Protein AF-A0A2V8CGY6-F1 (afdb_monomer_lite)

Foldseek 3Di:
DFDDDDPRFTFQDKDKAFDAQDDPPKWKDWAPHTFPDWADDDRGIIITTHTDDDAAQTKIWIDDPNDTPDIDGSPDGRHDPFQFKKKFKWKFDQADPVVLVQDDFAAQDPFKTFHGKADWDQDPVRGIMIITIMIGRFDADPVDDFGAGPRDTCPDPAQDWDFGQGPVRDTTIIGGDAIGGPDFFFKWKFKWKWFDAQVLQVVDDFQQWAPTPDPQIKGFHAWDDDDRTITITIIIGTWDQDPVGTDRRNFDDAFQGKDWGDGPRDITITTTHHIGDRPPDDDD

Structure (mmCIF, N/CA/C/O backbone):
data_AF-A0A2V8CGY6-F1
#
_entry.id   AF-A0A2V8CGY6-F1
#
loop_
_atom_site.group_PDB
_atom_site.id
_atom_site.type_symbol
_atom_site.label_atom_id
_atom_site.label_alt_id
_atom_site.label_comp_id
_atom_site.label_asym_id
_atom_site.label_entity_id
_atom_site.label_seq_id
_atom_site.pdbx_PDB_ins_code
_atom_site.Cartn_x
_atom_site.Cartn_y
_atom_site.Cartn_z
_atom_site.occupancy
_atom_site.B_iso_or_equiv
_atom_site.auth_seq_id
_atom_site.auth_comp_id
_atom_site.auth_asym_id
_atom_site.auth_atom_id
_atom_site.pdbx_PDB_model_num
ATOM 1 N N . GLU A 1 1 ? -7.398 -14.112 15.688 1.00 33.69 1 GLU A N 1
ATOM 2 C CA . GLU A 1 1 ? -8.091 -15.199 14.959 1.00 33.69 1 GLU A CA 1
ATOM 3 C C . GLU A 1 1 ? -9.573 -15.060 15.257 1.00 33.69 1 GLU A C 1
ATOM 5 O O . GLU A 1 1 ? -10.004 -15.332 16.371 1.00 33.69 1 GLU A O 1
ATOM 10 N N . GLU A 1 2 ? -10.319 -14.501 14.313 1.00 32.91 2 GLU A N 1
ATOM 11 C CA . GLU A 1 2 ? -11.729 -14.166 14.492 1.00 32.91 2 GLU A CA 1
ATOM 12 C C . GLU A 1 2 ? -12.570 -15.439 14.326 1.00 32.91 2 GLU A C 1
ATOM 14 O O . GLU A 1 2 ? -12.707 -15.995 13.233 1.00 32.91 2 GLU A O 1
ATOM 19 N N . ARG A 1 3 ? -13.072 -15.975 15.440 1.00 37.91 3 ARG A N 1
ATOM 20 C CA . ARG A 1 3 ? -13.862 -17.210 15.448 1.00 37.91 3 ARG A CA 1
ATOM 21 C C . ARG A 1 3 ? -15.334 -16.848 15.272 1.00 37.91 3 ARG A C 1
ATOM 23 O O . ARG A 1 3 ? -16.022 -16.552 16.241 1.00 37.91 3 ARG A O 1
ATOM 30 N N . ARG A 1 4 ? -15.820 -16.858 14.028 1.00 37.12 4 ARG A N 1
ATOM 31 C CA . ARG A 1 4 ? -17.254 -16.693 13.730 1.00 37.12 4 ARG A CA 1
ATOM 32 C C . ARG A 1 4 ? -18.057 -17.766 14.475 1.00 37.12 4 ARG A C 1
ATOM 34 O O . ARG A 1 4 ? -17.799 -18.957 14.301 1.00 37.12 4 ARG A O 1
ATOM 41 N N . VAL A 1 5 ? -19.011 -17.346 15.304 1.00 41.31 5 VAL A N 1
ATOM 42 C CA . VAL A 1 5 ? -19.970 -18.248 15.959 1.00 41.31 5 VAL A CA 1
ATOM 43 C C . VAL A 1 5 ? -21.158 -18.444 15.017 1.00 41.31 5 VAL A C 1
ATOM 45 O O . VAL A 1 5 ? -21.550 -17.534 14.285 1.00 41.31 5 VAL A O 1
ATOM 48 N N . THR A 1 6 ? -21.706 -19.658 14.991 1.00 36.81 6 THR A N 1
ATOM 49 C CA . THR A 1 6 ? -22.852 -20.065 14.170 1.00 36.81 6 THR A CA 1
ATOM 50 C C . THR A 1 6 ? -24.043 -19.136 14.441 1.00 36.81 6 THR A C 1
ATOM 52 O O . THR A 1 6 ? -24.703 -19.265 15.466 1.00 36.81 6 THR A O 1
ATOM 55 N N . GLY A 1 7 ? -24.282 -18.157 13.561 1.00 43.38 7 GLY A N 1
ATOM 56 C CA . GLY A 1 7 ? -25.306 -17.119 13.762 1.00 43.38 7 GLY A CA 1
ATOM 57 C C . GLY A 1 7 ? -25.008 -15.757 13.123 1.00 43.38 7 GLY A C 1
ATOM 58 O O . GLY A 1 7 ? -25.895 -14.915 13.076 1.00 43.38 7 GLY A O 1
ATOM 59 N N . GLY A 1 8 ? -23.795 -15.535 12.602 1.00 43.25 8 GLY A N 1
ATOM 60 C CA . GLY A 1 8 ? -23.434 -14.289 11.906 1.00 43.25 8 GLY A CA 1
ATOM 61 C C . GLY A 1 8 ? -22.928 -13.168 12.819 1.00 43.25 8 GLY A C 1
ATOM 62 O O . GLY A 1 8 ? -22.461 -12.156 12.314 1.00 43.25 8 GLY A O 1
ATOM 63 N N . SER A 1 9 ? -22.948 -13.362 14.139 1.00 52.84 9 SER A N 1
ATOM 64 C CA . SER A 1 9 ? -22.311 -12.469 15.110 1.00 52.84 9 SER A CA 1
ATOM 65 C C . SER A 1 9 ? -20.807 -12.743 15.224 1.00 52.84 9 SER A C 1
ATOM 67 O O . SER A 1 9 ? -20.380 -13.896 15.372 1.00 52.84 9 SER A O 1
ATOM 69 N N . THR A 1 10 ? -20.011 -11.680 15.201 1.00 64.81 10 THR A N 1
ATOM 70 C CA . THR A 1 10 ? -18.569 -11.665 15.479 1.00 64.81 10 THR A CA 1
ATOM 71 C C . THR A 1 10 ? -18.318 -11.931 16.968 1.00 64.81 10 THR A C 1
ATOM 73 O O . THR A 1 10 ? -18.996 -11.399 17.844 1.00 64.81 10 THR A O 1
ATOM 76 N N . LEU A 1 11 ? -17.375 -12.829 17.269 1.00 75.88 11 LEU A N 1
ATOM 77 C CA . LEU A 1 11 ? -16.943 -13.125 18.637 1.00 75.88 11 LEU A CA 1
ATOM 78 C C . LEU A 1 11 ? -15.760 -12.221 18.975 1.00 75.88 11 LEU A C 1
ATOM 80 O O . LEU A 1 11 ? -14.670 -12.423 18.441 1.00 75.88 11 LEU A O 1
ATOM 84 N N . THR A 1 12 ? -15.952 -11.280 19.893 1.00 75.81 12 THR A N 1
ATOM 85 C CA . THR A 1 12 ? -14.882 -10.389 20.358 1.00 75.81 12 THR A CA 1
ATOM 86 C C . THR A 1 12 ? -14.023 -11.059 21.423 1.00 75.81 12 THR A C 1
ATOM 88 O O . THR A 1 12 ? -12.801 -10.933 21.403 1.00 75.81 12 THR A O 1
ATOM 91 N N . ALA A 1 13 ? -14.627 -11.804 22.354 1.00 81.81 13 ALA A N 1
ATOM 92 C CA . ALA A 1 13 ? -13.875 -12.470 23.415 1.00 81.81 13 ALA A CA 1
ATOM 93 C C . ALA A 1 13 ? -14.573 -13.721 23.958 1.00 81.81 13 ALA A C 1
ATOM 95 O O . ALA A 1 13 ? -15.798 -13.840 23.958 1.00 81.81 13 ALA A O 1
ATOM 96 N N . LYS A 1 14 ? -13.768 -14.640 24.498 1.00 90.31 14 LYS A N 1
ATOM 97 C CA . LYS A 1 14 ? -14.221 -15.738 25.356 1.00 90.31 14 LYS A CA 1
ATOM 98 C C . LYS A 1 14 ? -13.681 -15.502 26.764 1.00 90.31 14 LYS A C 1
ATOM 100 O O . LYS A 1 14 ? -12.471 -15.552 26.973 1.00 90.31 14 LYS A O 1
ATOM 105 N N . LEU A 1 15 ? -14.570 -15.245 27.716 1.00 91.88 15 LEU A N 1
ATOM 106 C CA . LEU A 1 15 ? -14.217 -14.951 29.102 1.00 91.88 15 LEU A CA 1
ATOM 107 C C . LEU A 1 15 ? -14.447 -16.175 29.980 1.00 91.88 15 LEU A C 1
ATOM 109 O O . LEU A 1 15 ? -15.525 -16.764 29.955 1.00 91.88 15 LEU A O 1
ATOM 113 N N . LYS A 1 16 ? -13.458 -16.515 30.808 1.00 95.19 16 LYS A N 1
ATOM 114 C CA . LYS A 1 16 ? -13.623 -17.518 31.859 1.00 95.19 16 LYS A CA 1
ATOM 115 C C . LYS A 1 16 ? -14.156 -16.846 33.118 1.00 95.19 16 LYS A C 1
ATOM 117 O O . LYS A 1 16 ? -13.455 -16.038 33.722 1.00 95.19 16 LYS A O 1
ATOM 122 N N . VAL A 1 17 ? -15.365 -17.201 33.537 1.00 94.62 17 VAL A N 1
ATOM 123 C CA . VAL A 1 17 ? -15.978 -16.711 34.776 1.00 94.62 17 VAL A CA 1
ATOM 124 C C . VAL A 1 17 ? -15.816 -17.768 35.863 1.00 94.62 17 VAL A C 1
ATOM 126 O O . VAL A 1 17 ? -16.043 -18.961 35.637 1.00 94.62 17 VAL A O 1
ATOM 129 N N . ARG A 1 18 ? -15.387 -17.329 37.048 1.00 94.62 18 ARG A N 1
ATOM 130 C CA . ARG A 1 18 ? -15.239 -18.168 38.240 1.00 94.62 18 ARG A CA 1
ATOM 131 C C . ARG A 1 18 ? -15.978 -17.546 39.414 1.00 94.62 18 ARG A C 1
ATOM 133 O O . ARG A 1 18 ? -15.944 -16.330 39.579 1.00 94.62 18 ARG A O 1
ATOM 140 N N . GLY A 1 19 ? -16.617 -18.377 40.228 1.00 92.19 19 GLY A N 1
ATOM 141 C CA . GLY A 1 19 ? -17.386 -17.913 41.378 1.00 92.19 19 GLY A CA 1
ATOM 142 C C . GLY A 1 19 ? -18.010 -19.049 42.177 1.00 92.19 19 GLY A C 1
ATOM 143 O O . GLY A 1 19 ? -17.490 -20.162 42.232 1.00 92.19 19 GLY A O 1
ATOM 144 N N . THR A 1 20 ? -19.133 -18.761 42.821 1.00 92.38 20 THR A N 1
ATOM 145 C CA . THR A 1 20 ? -19.954 -19.742 43.534 1.00 92.38 20 THR A CA 1
ATOM 146 C C . THR A 1 20 ? -21.416 -19.549 43.152 1.00 92.38 20 THR A C 1
ATOM 148 O O . THR A 1 20 ? -21.843 -18.437 42.848 1.00 92.38 20 THR A O 1
ATOM 151 N N . GLY A 1 21 ? -22.189 -20.638 43.152 1.00 92.06 21 GLY A N 1
ATOM 152 C CA . GLY A 1 21 ? -23.621 -20.583 42.851 1.00 92.06 21 GLY A CA 1
ATOM 153 C C . GLY A 1 21 ? -23.944 -20.296 41.383 1.00 92.06 21 GLY A C 1
ATOM 154 O O . GLY A 1 21 ? -25.064 -19.883 41.083 1.00 92.06 21 GLY A O 1
ATOM 155 N N . LEU A 1 22 ? -22.992 -20.520 40.467 1.00 95.50 22 LEU A N 1
ATOM 156 C CA . LEU A 1 22 ? -23.299 -20.506 39.041 1.00 95.50 22 LEU A CA 1
ATOM 157 C C . LEU A 1 22 ? -24.280 -21.642 38.741 1.00 95.50 22 LEU A C 1
ATOM 159 O O . LEU A 1 22 ? -24.212 -22.722 39.330 1.00 95.50 22 LEU A O 1
ATOM 163 N N . ARG A 1 23 ? -25.221 -21.393 37.836 1.00 93.81 23 ARG A N 1
ATOM 164 C CA . ARG A 1 23 ? -26.236 -22.371 37.451 1.00 93.81 23 ARG A CA 1
ATOM 165 C C . ARG A 1 23 ? -26.529 -22.287 35.957 1.00 93.81 23 ARG A C 1
ATOM 167 O O . ARG A 1 23 ? -26.272 -21.244 35.348 1.00 93.81 23 ARG A O 1
ATOM 174 N N . PRO A 1 24 ? -27.073 -23.359 35.359 1.00 92.75 24 PRO A N 1
ATOM 175 C CA . PRO A 1 24 ? -27.610 -23.285 34.010 1.00 92.75 24 PRO A CA 1
ATOM 176 C C . PRO A 1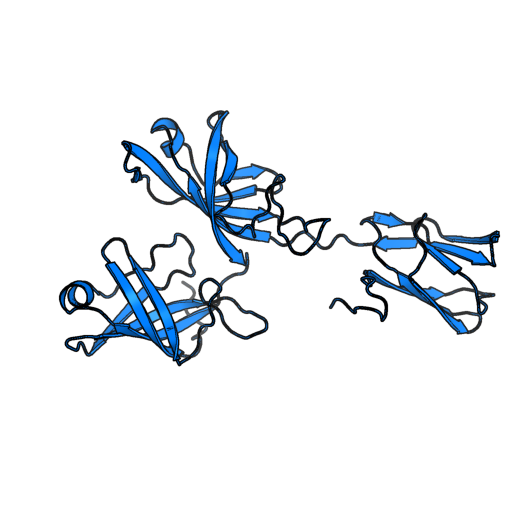 24 ? -28.627 -22.142 33.880 1.00 92.75 24 PRO A C 1
ATOM 178 O O . PRO A 1 24 ? -29.306 -21.805 34.847 1.00 92.75 24 PRO A O 1
ATOM 181 N N . MET A 1 25 ? -28.753 -21.588 32.671 1.00 90.50 25 MET A N 1
ATOM 182 C CA . MET A 1 25 ? -29.707 -20.525 32.298 1.00 90.50 25 MET A CA 1
ATOM 183 C C . MET A 1 25 ? -29.417 -19.111 32.822 1.00 90.50 25 MET A C 1
ATOM 185 O O . MET A 1 25 ? -30.159 -18.191 32.471 1.00 90.50 25 MET A O 1
ATOM 189 N N . LEU A 1 26 ? -28.333 -18.893 33.578 1.00 95.75 26 LEU A N 1
ATOM 190 C CA . LEU A 1 26 ? -27.860 -17.529 33.825 1.00 95.75 26 LEU A CA 1
ATOM 191 C C . LEU A 1 26 ? -27.537 -16.830 32.500 1.00 95.75 26 LEU A C 1
ATOM 193 O O . LEU A 1 26 ? -27.053 -17.444 31.548 1.00 95.75 26 LEU A O 1
ATOM 197 N N . ARG A 1 27 ? -27.793 -15.524 32.458 1.00 95.38 27 ARG A N 1
ATOM 198 C CA . ARG A 1 27 ? -27.434 -14.653 31.337 1.00 95.38 27 ARG A CA 1
ATOM 199 C C . ARG A 1 27 ? -26.313 -13.729 31.773 1.00 95.38 27 ARG A C 1
ATOM 201 O O . ARG A 1 27 ? -26.346 -13.208 32.883 1.00 95.38 27 ARG A O 1
ATOM 208 N N . ALA A 1 28 ? -25.340 -13.522 30.898 1.00 96.19 28 ALA A N 1
ATOM 209 C CA . ALA A 1 28 ? -24.284 -12.548 31.114 1.00 96.19 28 ALA A CA 1
ATOM 210 C C . ALA A 1 28 ? -24.518 -11.312 30.242 1.00 96.19 28 ALA A C 1
ATOM 212 O O . ALA A 1 28 ? -24.986 -11.426 29.108 1.00 96.19 28 ALA A O 1
ATOM 213 N N . MET A 1 29 ? -24.166 -10.148 30.774 1.00 95.75 29 MET A N 1
ATOM 214 C CA . MET A 1 29 ? -24.088 -8.889 30.042 1.00 95.75 29 MET A CA 1
ATOM 215 C C . MET A 1 29 ? -22.738 -8.227 30.310 1.00 95.75 29 MET A C 1
ATOM 217 O O . MET A 1 29 ? -22.181 -8.364 31.405 1.00 95.75 29 MET A O 1
ATOM 221 N N . ILE A 1 30 ? -22.234 -7.522 29.302 1.00 94.88 30 ILE A N 1
ATOM 222 C CA . ILE A 1 30 ? -21.109 -6.600 29.417 1.00 94.88 30 ILE A CA 1
ATOM 223 C C . ILE A 1 30 ? -21.690 -5.191 29.330 1.00 94.88 30 ILE A C 1
ATOM 225 O O . ILE A 1 30 ? -22.189 -4.810 28.277 1.00 94.88 30 ILE A O 1
ATOM 229 N N . ASP A 1 31 ? -21.690 -4.461 30.445 1.00 93.94 31 ASP A N 1
ATOM 230 C CA . ASP A 1 31 ? -22.502 -3.249 30.632 1.00 93.94 31 ASP A CA 1
ATOM 231 C C . ASP A 1 31 ? -23.980 -3.464 30.232 1.00 93.94 31 ASP A C 1
ATOM 233 O O . ASP A 1 31 ? -24.723 -4.137 30.944 1.00 93.94 31 ASP A O 1
ATOM 237 N N . ASP A 1 32 ? -24.423 -2.911 29.104 1.00 91.75 32 ASP A N 1
ATOM 238 C CA . ASP A 1 32 ? -25.773 -3.044 28.551 1.00 91.75 32 ASP A CA 1
ATOM 239 C C . ASP A 1 32 ? -25.857 -4.011 27.353 1.00 91.75 32 ASP A C 1
ATOM 241 O O . ASP A 1 32 ? -26.946 -4.257 26.831 1.00 91.75 32 ASP A O 1
ATOM 245 N N . VAL A 1 33 ? -24.738 -4.626 26.957 1.00 92.31 33 VAL A N 1
ATOM 246 C CA . VAL A 1 33 ? -24.648 -5.540 25.812 1.00 92.31 33 VAL A CA 1
ATOM 247 C C . VAL A 1 33 ? -24.820 -6.997 26.265 1.00 92.31 33 VAL A C 1
ATOM 249 O O . VAL A 1 33 ? -24.009 -7.503 27.049 1.00 92.31 33 VAL A O 1
ATOM 252 N N . PRO A 1 34 ? -25.842 -7.728 25.777 1.00 93.31 34 PRO A N 1
ATOM 253 C CA . PRO A 1 34 ? -25.994 -9.150 26.065 1.00 93.31 34 PRO A CA 1
ATOM 254 C C . PRO A 1 34 ? -24.832 -9.985 25.520 1.00 93.31 34 PRO A C 1
ATOM 256 O O . PRO A 1 34 ? -24.416 -9.825 24.373 1.00 93.31 34 PRO A O 1
ATOM 259 N N . ALA A 1 35 ? -24.342 -10.933 26.320 1.00 92.62 35 ALA A N 1
ATOM 260 C CA . ALA A 1 35 ? -23.397 -11.933 25.840 1.00 92.62 35 ALA A CA 1
ATOM 261 C C . ALA A 1 35 ? -24.057 -12.853 24.797 1.00 92.62 35 ALA A C 1
ATOM 263 O O . ALA A 1 35 ? -25.238 -13.186 24.900 1.00 92.62 35 ALA A O 1
ATOM 264 N N . LEU A 1 36 ? -23.269 -13.326 23.828 1.00 91.81 36 LEU A N 1
ATOM 265 C CA . LEU A 1 36 ? -23.716 -14.273 22.800 1.00 91.81 36 LEU A CA 1
ATOM 266 C C . LEU A 1 36 ? -24.081 -15.630 23.405 1.00 91.81 36 LEU A C 1
ATOM 268 O O . LEU A 1 36 ? -25.011 -16.290 22.949 1.00 91.81 36 LEU A O 1
ATOM 272 N N . ALA A 1 37 ? -23.333 -16.059 24.424 1.00 91.88 37 ALA A N 1
ATOM 273 C CA . ALA A 1 37 ? -23.620 -17.287 25.146 1.00 91.88 37 ALA A CA 1
ATOM 274 C C . ALA A 1 37 ? -23.068 -17.256 26.571 1.00 91.88 37 ALA A C 1
ATOM 276 O O . ALA A 1 37 ? -22.014 -16.678 26.839 1.00 91.88 37 ALA A O 1
ATOM 277 N N . PHE A 1 38 ? -23.759 -17.971 27.454 1.00 94.38 38 PHE A N 1
ATOM 278 C CA . PHE A 1 38 ? -23.271 -18.379 28.764 1.00 94.38 38 PHE A CA 1
ATOM 279 C C . PHE A 1 38 ? -23.204 -19.907 28.780 1.00 94.38 38 PHE A C 1
ATOM 281 O O . PHE A 1 38 ? -24.228 -20.590 28.763 1.00 94.38 38 PHE A O 1
ATOM 288 N N . VAL A 1 39 ? -21.993 -20.449 28.760 1.00 95.12 39 VAL A N 1
ATOM 289 C CA . VAL A 1 39 ? -21.737 -21.887 28.741 1.00 95.12 39 VAL A CA 1
ATOM 290 C C . VAL A 1 39 ? -21.402 -22.313 30.161 1.00 95.12 39 VAL A C 1
ATOM 292 O O . VAL A 1 39 ? -20.285 -22.128 30.639 1.00 95.12 39 VAL A O 1
ATOM 295 N N . PHE A 1 40 ? -22.405 -22.846 30.850 1.00 96.12 40 PHE A N 1
ATOM 296 C CA . PHE A 1 40 ? -22.238 -23.418 32.180 1.00 96.12 40 PHE A CA 1
ATOM 297 C C . PHE A 1 40 ? -21.350 -24.666 32.110 1.00 96.12 40 PHE A C 1
ATOM 299 O O . PHE A 1 40 ? -21.626 -25.568 31.319 1.00 96.12 40 PHE A O 1
ATOM 306 N N . GLU A 1 41 ? -20.324 -24.728 32.957 1.00 94.31 41 GLU A N 1
ATOM 307 C CA . GLU A 1 41 ? -19.504 -25.931 33.129 1.00 94.31 41 GLU A CA 1
ATOM 308 C C . GLU A 1 41 ? -19.830 -26.619 34.453 1.00 94.31 41 GLU A C 1
ATOM 310 O O . GLU A 1 41 ? -20.191 -27.794 34.474 1.00 94.31 41 GLU A O 1
ATOM 315 N N . ASP A 1 42 ? -19.748 -25.870 35.553 1.00 95.94 42 ASP A N 1
ATOM 316 C CA . ASP A 1 42 ? -20.024 -26.350 36.902 1.00 95.94 42 ASP A CA 1
ATOM 317 C C . ASP A 1 42 ? -20.450 -25.180 37.822 1.00 95.94 42 ASP A C 1
ATOM 319 O O . ASP A 1 42 ? -20.400 -24.014 37.414 1.00 95.94 42 ASP A O 1
ATOM 323 N N . PRO A 1 43 ? -20.885 -25.434 39.075 1.00 96.50 43 PRO A N 1
ATOM 324 C CA . PRO A 1 43 ? -21.331 -24.376 39.990 1.00 96.50 43 PRO A CA 1
ATOM 325 C C . PRO A 1 43 ? -20.290 -23.301 40.344 1.00 96.50 43 PRO A C 1
ATOM 327 O O . PRO A 1 43 ? -20.629 -22.307 40.999 1.00 96.50 43 PRO A O 1
ATOM 330 N N . HIS A 1 44 ? -19.038 -23.489 39.929 1.00 96.31 44 HIS A N 1
ATOM 331 C CA . HIS A 1 44 ? -17.911 -22.600 40.160 1.00 96.31 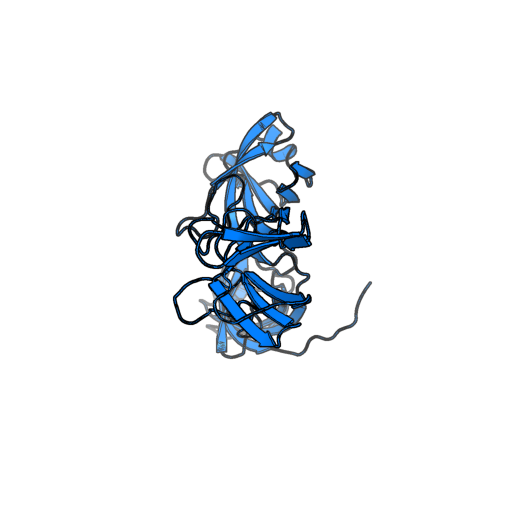44 HIS A CA 1
ATOM 332 C C . HIS A 1 44 ? -17.311 -22.018 38.883 1.00 96.31 44 HIS A C 1
ATOM 334 O O . HIS A 1 44 ? -16.509 -21.084 38.982 1.00 96.31 44 HIS A O 1
ATOM 340 N N . SER A 1 45 ? -17.689 -22.508 37.698 1.00 96.38 45 SER A N 1
ATOM 341 C CA . SER A 1 45 ? -17.180 -21.990 36.436 1.00 96.38 45 SER A CA 1
ATOM 342 C C . SER A 1 45 ? -18.172 -21.978 35.273 1.00 96.38 45 SER A C 1
ATOM 344 O O . SER A 1 45 ? -18.994 -22.873 35.087 1.00 96.38 45 SER A O 1
ATOM 346 N N . ALA A 1 46 ? -18.037 -20.949 34.439 1.00 96.62 46 ALA A N 1
ATOM 347 C CA . ALA A 1 46 ? -18.708 -20.840 33.155 1.00 96.62 46 ALA A CA 1
ATOM 348 C C . ALA A 1 46 ? -17.825 -20.091 32.150 1.00 96.62 46 ALA A C 1
ATOM 350 O O . ALA A 1 46 ? -16.988 -19.271 32.537 1.00 96.62 46 ALA A O 1
ATOM 351 N N . ASP A 1 47 ? -18.041 -20.346 30.865 1.00 96.00 47 ASP A N 1
ATOM 352 C CA . ASP A 1 47 ? -17.495 -19.531 29.785 1.00 96.00 47 ASP A CA 1
ATOM 353 C C . ASP A 1 47 ? -18.556 -18.549 29.283 1.00 96.00 47 ASP A C 1
ATOM 355 O O . ASP A 1 47 ? -19.697 -18.923 29.018 1.00 96.00 47 ASP A O 1
ATOM 359 N N . VAL A 1 48 ? -18.175 -17.289 29.101 1.00 94.75 48 VAL A N 1
ATOM 360 C CA . VAL A 1 48 ? -19.031 -16.254 28.513 1.00 94.75 48 VAL A CA 1
ATOM 361 C C . VAL A 1 48 ? -18.477 -15.880 27.147 1.00 94.75 48 VAL A C 1
ATOM 363 O O . VAL A 1 48 ? -17.323 -15.467 27.028 1.00 94.75 48 VAL A O 1
ATOM 366 N N . LEU A 1 49 ? -19.297 -16.040 26.110 1.00 93.06 49 LEU A N 1
ATOM 367 C CA . LEU A 1 49 ? -18.971 -15.619 24.751 1.00 93.06 49 LEU A CA 1
ATOM 368 C C . LEU A 1 49 ? -19.491 -14.202 24.544 1.00 93.06 49 LEU A C 1
ATOM 370 O O . LEU A 1 49 ? -20.691 -13.960 24.643 1.00 93.06 49 LEU A O 1
ATOM 374 N N . VAL A 1 50 ? -18.585 -13.274 24.269 1.00 89.38 50 VAL A N 1
ATOM 375 C CA . VAL A 1 50 ? -18.871 -11.844 24.153 1.00 89.38 50 VAL A CA 1
ATOM 376 C C . VAL A 1 50 ? -18.822 -11.452 22.682 1.00 89.38 50 VAL A C 1
ATOM 378 O O . VAL A 1 50 ? -17.856 -11.778 21.988 1.00 89.38 50 VAL A O 1
ATOM 381 N N . GLY A 1 51 ? -19.885 -10.798 22.216 1.00 85.62 51 GLY A N 1
ATOM 382 C CA . GLY A 1 51 ? -19.950 -10.206 20.880 1.00 85.62 51 GLY A CA 1
ATOM 383 C C . GLY A 1 51 ? -19.280 -8.837 20.848 1.00 85.62 51 GLY A C 1
ATOM 384 O O . GLY A 1 51 ? -18.468 -8.534 21.718 1.00 85.62 51 GLY A O 1
ATOM 385 N N . GLU A 1 52 ? -19.645 -8.002 19.883 1.00 82.62 52 GLU A N 1
ATOM 386 C CA . GLU A 1 52 ? -19.081 -6.656 19.763 1.00 82.62 52 GLU A CA 1
ATOM 387 C C . GLU A 1 52 ? -19.391 -5.792 20.989 1.00 82.62 52 GLU A C 1
ATOM 389 O O . GLU A 1 52 ? -20.544 -5.504 21.308 1.00 82.62 52 GLU A O 1
ATOM 394 N N . VAL A 1 53 ? -18.327 -5.375 21.674 1.00 84.12 53 VAL A N 1
ATOM 395 C CA . VAL A 1 53 ? -18.347 -4.436 22.797 1.00 84.12 53 VAL A CA 1
ATOM 396 C C . VAL A 1 53 ? -17.272 -3.380 22.521 1.00 84.12 53 VAL A C 1
ATOM 398 O O . VAL A 1 53 ? -16.187 -3.748 22.055 1.00 84.12 53 VAL A O 1
ATOM 401 N N . PRO A 1 54 ? -17.529 -2.084 22.788 1.00 80.56 54 PRO A N 1
ATOM 402 C CA . PRO A 1 54 ? -16.517 -1.040 22.653 1.00 80.56 54 PRO A CA 1
ATOM 403 C C . PRO A 1 54 ? -15.236 -1.357 23.434 1.00 80.56 54 PRO A C 1
ATOM 405 O O . PRO A 1 54 ? -15.249 -2.109 24.401 1.00 80.56 54 PRO A O 1
ATOM 408 N N . ALA A 1 55 ? -14.112 -0.761 23.042 1.00 82.12 55 ALA A N 1
ATOM 409 C CA . ALA A 1 55 ? -12.890 -0.876 23.828 1.00 82.12 55 ALA A CA 1
ATOM 410 C C . ALA A 1 55 ? -13.007 -0.101 25.149 1.00 82.12 55 ALA A C 1
ATOM 412 O O . ALA A 1 55 ? -13.510 1.024 25.177 1.00 82.12 55 ALA A O 1
ATOM 413 N N . GLY A 1 56 ? -12.472 -0.662 26.234 1.00 86.00 56 GLY A N 1
ATOM 414 C CA . GLY A 1 56 ? -12.561 -0.042 27.551 1.00 86.00 56 GLY A CA 1
ATOM 415 C C . GLY A 1 56 ? -12.630 -1.037 28.701 1.00 86.00 56 GLY A C 1
ATOM 416 O O . GLY A 1 56 ? -12.435 -2.240 28.535 1.00 86.00 56 GLY A O 1
ATOM 417 N N . ALA A 1 57 ? -12.863 -0.500 29.900 1.00 92.88 57 ALA A N 1
ATOM 418 C CA . ALA A 1 57 ? -13.148 -1.287 31.091 1.00 92.88 57 ALA A CA 1
ATOM 419 C C . ALA A 1 57 ? -14.663 -1.328 31.311 1.00 92.88 57 ALA A C 1
ATOM 421 O O . ALA A 1 57 ? -15.276 -0.274 31.460 1.00 92.88 57 ALA A O 1
ATOM 422 N N . HIS A 1 58 ? -15.216 -2.533 31.386 1.00 94.56 58 HIS A N 1
ATOM 423 C CA . HIS A 1 58 ? -16.648 -2.806 31.427 1.00 94.56 58 HIS A CA 1
ATOM 424 C C . HIS A 1 58 ? -17.019 -3.631 32.652 1.00 94.56 58 HIS A C 1
ATOM 426 O O . HIS A 1 58 ? -16.207 -4.397 33.196 1.00 94.56 58 HIS A O 1
ATOM 432 N N . ASP A 1 59 ? -18.268 -3.498 33.070 1.00 96.88 59 ASP A N 1
ATOM 433 C CA . ASP A 1 59 ? -18.855 -4.343 34.091 1.00 96.88 59 ASP A CA 1
ATOM 434 C C . ASP A 1 59 ? -19.234 -5.704 33.495 1.00 96.88 59 ASP A C 1
ATOM 436 O O . ASP A 1 59 ? -19.774 -5.790 32.395 1.00 96.88 59 ASP A O 1
ATOM 440 N N . LEU A 1 60 ? -18.996 -6.779 34.251 1.00 96.25 60 LEU A N 1
ATOM 441 C CA . LEU A 1 60 ? -19.622 -8.077 33.997 1.00 96.25 60 LEU A CA 1
ATOM 442 C C . LEU A 1 60 ? -20.828 -8.211 34.918 1.00 96.25 60 LEU A C 1
ATOM 444 O O . LEU A 1 60 ? -20.679 -8.135 36.142 1.00 96.25 60 LEU A O 1
ATOM 448 N N . ILE A 1 61 ? -22.001 -8.444 34.341 1.00 97.38 61 ILE A N 1
ATOM 449 C CA . ILE A 1 61 ? -23.257 -8.557 35.080 1.00 97.38 61 ILE A CA 1
ATOM 450 C C . ILE A 1 61 ? -23.885 -9.916 34.780 1.00 97.38 61 ILE A C 1
ATOM 452 O O . ILE A 1 61 ? -23.961 -10.330 33.624 1.00 97.38 61 ILE A O 1
ATOM 456 N N . LEU A 1 62 ? -24.327 -10.615 35.822 1.00 97.06 62 LEU A N 1
ATOM 457 C CA . LEU A 1 62 ? -25.067 -11.866 35.712 1.00 97.06 62 LEU A CA 1
ATOM 458 C C . LEU A 1 62 ? -26.525 -11.638 36.094 1.00 97.06 62 LEU A C 1
ATOM 460 O O . LEU A 1 62 ? -26.824 -11.043 37.132 1.00 97.06 62 LEU A O 1
ATOM 464 N N . PHE A 1 63 ? -27.416 -12.180 35.274 1.00 97.00 63 PHE A N 1
ATOM 465 C CA . PHE A 1 63 ? -28.854 -12.150 35.469 1.00 97.00 63 PHE A CA 1
ATOM 466 C C . PHE A 1 63 ? -29.414 -13.561 35.591 1.00 97.00 63 PHE A C 1
ATOM 468 O O . PHE A 1 63 ? -29.000 -14.473 34.871 1.00 97.00 63 PHE A O 1
ATOM 475 N N . ASP A 1 64 ? -30.413 -13.708 36.452 1.00 94.44 64 ASP A N 1
ATOM 476 C CA . ASP A 1 64 ? -31.347 -14.824 36.408 1.00 94.44 64 ASP A CA 1
ATOM 477 C C . ASP A 1 64 ? -32.725 -14.305 35.988 1.00 94.44 64 ASP A C 1
ATOM 479 O O . ASP A 1 64 ? -33.349 -13.497 36.681 1.00 94.44 64 ASP A O 1
ATOM 483 N N . GLY A 1 65 ? -33.173 -14.706 34.799 1.00 90.88 65 GLY A N 1
ATOM 484 C CA . GLY A 1 65 ? -34.327 -14.093 34.149 1.00 90.88 65 GLY A CA 1
ATOM 485 C C . GLY A 1 65 ? -34.109 -12.592 33.933 1.00 90.88 65 GLY A C 1
ATOM 486 O O . GLY A 1 65 ? -33.328 -12.196 33.071 1.00 90.88 65 GLY A O 1
ATOM 487 N N . VAL A 1 66 ? -34.821 -11.770 34.709 1.00 91.94 66 VAL A N 1
ATOM 488 C CA . VAL A 1 66 ? -34.742 -10.294 34.688 1.00 91.94 66 VAL A CA 1
ATOM 489 C C . VAL A 1 66 ? -34.049 -9.709 35.923 1.00 91.94 66 VAL A C 1
ATOM 491 O O . VAL A 1 66 ? -33.894 -8.495 36.024 1.00 91.94 66 VAL A O 1
ATOM 494 N N . GLN A 1 67 ? -33.652 -10.549 36.879 1.00 95.94 67 GLN A N 1
ATOM 495 C CA . GLN A 1 67 ? -33.043 -10.110 38.127 1.00 95.94 67 GLN A CA 1
ATOM 496 C C . GLN A 1 67 ? -31.519 -10.107 38.004 1.00 95.94 67 GLN A C 1
ATOM 498 O O . GLN A 1 67 ? -30.923 -11.146 37.728 1.00 95.94 67 GLN A O 1
ATOM 503 N N . GLU A 1 68 ? -30.883 -8.960 38.256 1.00 96.38 68 GLU A N 1
ATOM 504 C CA . GLU A 1 68 ? -29.431 -8.884 38.454 1.00 96.38 68 GLU A CA 1
ATOM 505 C C . GLU A 1 68 ? -29.071 -9.652 39.734 1.00 96.38 68 GLU A C 1
ATOM 507 O O . GLU A 1 68 ? -29.562 -9.334 40.819 1.00 96.38 68 GLU A O 1
ATOM 512 N N . VAL A 1 69 ? -28.239 -10.685 39.606 1.00 95.94 69 VAL A N 1
ATOM 513 C CA . VAL A 1 69 ? -27.810 -11.537 40.729 1.00 95.94 69 VAL A CA 1
ATOM 514 C C . VAL A 1 69 ? -26.353 -11.307 41.114 1.00 95.94 69 VAL A C 1
ATOM 516 O O . VAL A 1 69 ? -25.968 -11.586 42.247 1.00 95.94 69 VAL A O 1
ATOM 519 N N . ALA A 1 70 ? -25.539 -10.782 40.196 1.00 95.44 70 ALA A N 1
ATOM 520 C CA . ALA A 1 70 ? -24.166 -10.392 40.479 1.00 95.44 70 ALA A CA 1
ATOM 521 C C . ALA A 1 70 ? -23.685 -9.321 39.500 1.00 95.44 70 ALA A C 1
ATOM 523 O O . ALA A 1 70 ? -24.038 -9.339 38.323 1.00 95.44 70 ALA A O 1
ATOM 524 N N . ARG A 1 71 ? -22.801 -8.446 39.978 1.00 96.69 71 ARG A N 1
ATOM 525 C CA . ARG A 1 71 ? -22.065 -7.485 39.158 1.00 96.69 71 ARG A CA 1
ATOM 526 C C . ARG A 1 71 ? -20.639 -7.380 39.652 1.00 96.69 71 ARG A C 1
ATOM 528 O O . ARG A 1 71 ? -20.396 -7.190 40.842 1.00 96.69 71 ARG A O 1
ATOM 535 N N . THR A 1 72 ? -19.690 -7.450 38.732 1.00 95.50 72 THR A N 1
ATOM 536 C CA . THR A 1 72 ? -18.292 -7.126 39.008 1.00 95.50 72 THR A CA 1
ATOM 537 C C . THR A 1 72 ? -17.905 -5.919 38.177 1.00 95.50 72 THR A C 1
ATOM 539 O O . THR A 1 72 ? -17.889 -5.975 36.947 1.00 95.50 72 THR A O 1
ATOM 542 N N . ARG A 1 73 ? -17.622 -4.809 38.864 1.00 95.81 73 ARG A N 1
ATOM 543 C CA . ARG A 1 73 ? -17.338 -3.540 38.199 1.00 95.81 73 ARG A CA 1
ATOM 544 C C . ARG A 1 73 ? -15.973 -3.560 37.532 1.00 95.81 73 ARG A C 1
ATOM 546 O O . ARG A 1 73 ? -15.008 -3.980 38.170 1.00 95.81 73 ARG A O 1
ATOM 553 N N . ARG A 1 74 ? -15.886 -3.063 36.294 1.00 92.06 74 ARG A N 1
ATOM 554 C CA . ARG A 1 74 ? -14.625 -2.959 35.526 1.00 92.06 74 ARG A CA 1
ATOM 555 C C . ARG A 1 74 ? -13.832 -4.276 35.452 1.00 92.06 74 ARG A C 1
ATOM 557 O O . ARG A 1 74 ? -12.603 -4.257 35.397 1.00 92.06 74 ARG A O 1
ATOM 564 N N . ALA A 1 75 ? -14.522 -5.415 35.501 1.00 91.75 75 ALA A N 1
ATOM 565 C CA . ALA A 1 75 ? -13.906 -6.741 35.546 1.00 91.75 75 ALA A CA 1
ATOM 566 C C . ALA A 1 75 ? -13.371 -7.191 34.185 1.00 91.75 75 ALA A C 1
ATOM 568 O O . ALA A 1 75 ? -12.483 -8.039 34.110 1.00 91.75 75 ALA A O 1
ATOM 569 N N . VAL A 1 76 ? -13.928 -6.631 33.113 1.00 90.00 76 VAL A N 1
ATOM 570 C CA . VAL A 1 76 ? -13.587 -6.980 31.741 1.00 90.00 76 VAL A CA 1
ATOM 571 C C . VAL A 1 76 ? -12.912 -5.782 31.111 1.00 90.00 76 VAL A C 1
ATOM 573 O O . VAL A 1 76 ? -13.467 -4.691 31.091 1.00 90.00 76 VAL A O 1
ATOM 576 N N . THR A 1 77 ? -11.696 -5.972 30.610 1.00 89.31 77 THR A N 1
ATOM 577 C CA . THR A 1 77 ? -11.030 -4.959 29.790 1.00 89.31 77 THR A CA 1
ATOM 578 C C . THR A 1 77 ? -10.985 -5.454 28.358 1.00 89.31 77 THR A C 1
ATOM 580 O O . THR A 1 77 ? -10.243 -6.387 28.050 1.00 89.31 77 THR A O 1
ATOM 583 N N . ILE A 1 78 ? -11.785 -4.834 27.495 1.00 84.69 78 ILE A N 1
ATOM 584 C CA . ILE A 1 78 ? -11.713 -5.053 26.056 1.00 84.69 78 ILE A CA 1
ATOM 585 C C . ILE A 1 78 ? -10.587 -4.168 25.535 1.00 84.69 78 ILE A C 1
ATOM 587 O O . ILE A 1 78 ? -10.641 -2.939 25.628 1.00 84.69 78 ILE A O 1
ATOM 591 N N . GLN A 1 79 ? -9.524 -4.798 25.042 1.00 75.38 79 GLN A N 1
ATOM 592 C CA . GLN A 1 79 ? -8.441 -4.067 24.400 1.00 75.38 79 GLN A CA 1
ATOM 593 C C . GLN A 1 79 ? -8.913 -3.611 23.021 1.00 75.38 79 GLN A C 1
ATOM 595 O O . GLN A 1 79 ? -9.394 -4.418 22.232 1.00 75.38 79 GLN A O 1
ATOM 600 N N . SER A 1 80 ? -8.735 -2.325 22.717 1.00 62.84 80 SER A N 1
ATOM 601 C CA . SER A 1 80 ? -8.726 -1.891 21.324 1.00 62.84 80 SER A CA 1
ATOM 602 C C . SER A 1 80 ? -7.505 -2.540 20.685 1.00 62.84 80 SER A C 1
ATOM 604 O O . SER A 1 80 ? -6.374 -2.263 21.099 1.00 62.84 80 SER A O 1
ATOM 606 N N . GLU A 1 81 ? -7.710 -3.405 19.692 1.00 61.56 81 GLU A N 1
ATOM 607 C CA . GLU A 1 81 ? -6.631 -3.671 18.749 1.00 61.56 81 GLU A CA 1
ATOM 608 C C . GLU A 1 81 ? -6.238 -2.310 18.172 1.00 61.56 81 GLU A C 1
ATOM 610 O O . GLU A 1 81 ? -7.103 -1.551 17.726 1.00 61.56 81 GLU A O 1
ATOM 615 N N . ARG A 1 82 ? -4.955 -1.935 18.277 1.00 60.69 82 ARG A N 1
ATOM 616 C CA . ARG A 1 82 ? -4.499 -0.702 17.631 1.00 60.69 82 ARG A CA 1
ATOM 617 C C . ARG A 1 82 ? -4.842 -0.836 16.159 1.00 60.69 82 ARG A C 1
ATOM 619 O O . ARG A 1 82 ? -4.344 -1.760 15.518 1.00 60.69 82 ARG A O 1
ATOM 626 N N . SER A 1 83 ? -5.641 0.104 15.664 1.00 68.31 83 SER A N 1
ATOM 627 C CA . SER A 1 83 ? -5.906 0.304 14.246 1.00 68.31 83 SER A CA 1
ATOM 628 C C . SER A 1 83 ? -4.617 0.055 13.453 1.00 68.31 83 SER A C 1
ATOM 630 O O . SER A 1 83 ? -3.590 0.683 13.763 1.00 68.31 83 SER A O 1
ATOM 632 N N . PRO A 1 84 ? -4.611 -0.896 12.503 1.00 75.94 84 PRO A N 1
ATOM 633 C CA . PRO A 1 84 ? -3.404 -1.236 11.774 1.00 75.94 84 PRO A CA 1
ATOM 634 C C . PRO A 1 84 ? -2.860 0.007 11.072 1.00 75.94 84 PRO A C 1
ATOM 636 O O . PRO A 1 84 ? -3.607 0.851 10.580 1.00 75.94 84 PRO A O 1
ATOM 639 N N . GLN A 1 85 ? -1.538 0.131 11.035 1.00 86.50 85 GLN A N 1
ATOM 640 C CA . GLN A 1 85 ? -0.901 1.172 10.242 1.00 86.50 85 GLN A CA 1
ATOM 641 C C . GLN A 1 85 ? -0.644 0.645 8.835 1.00 86.50 85 GLN A C 1
ATOM 643 O O . GLN A 1 85 ? -0.109 -0.453 8.668 1.00 86.50 85 GLN A O 1
ATOM 648 N N . LEU A 1 86 ? -0.986 1.451 7.839 1.00 88.31 86 LEU A N 1
ATOM 649 C CA . LEU A 1 86 ? -0.661 1.217 6.438 1.00 88.31 86 LEU A CA 1
ATOM 650 C C . LEU A 1 86 ? 0.253 2.329 5.921 1.00 88.31 86 LEU A C 1
ATOM 652 O O . LEU A 1 86 ? 0.365 3.403 6.519 1.00 88.31 86 LEU A O 1
ATOM 656 N N . LEU A 1 87 ? 0.901 2.056 4.797 1.00 91.31 87 LEU A N 1
ATOM 657 C CA . LEU A 1 87 ? 1.580 3.051 3.984 1.00 91.31 87 LEU A CA 1
ATOM 658 C C . LEU A 1 87 ? 0.680 3.381 2.793 1.00 91.31 87 LEU A C 1
ATOM 660 O O . LEU A 1 87 ? 0.355 2.509 1.994 1.00 91.31 87 LEU A O 1
ATOM 664 N N . ALA A 1 88 ? 0.262 4.635 2.684 1.00 92.25 88 ALA A N 1
ATOM 665 C CA . ALA A 1 88 ? -0.443 5.168 1.533 1.00 92.25 88 ALA A CA 1
ATOM 666 C C . ALA A 1 88 ? 0.567 5.829 0.592 1.00 92.25 88 ALA A C 1
ATOM 668 O O . ALA A 1 88 ? 1.204 6.825 0.945 1.00 92.25 88 ALA A O 1
ATOM 669 N N . LEU A 1 89 ? 0.710 5.270 -0.606 1.00 92.56 89 LEU A N 1
ATOM 670 C CA . LEU A 1 89 ? 1.477 5.869 -1.689 1.00 92.56 89 LEU A CA 1
ATOM 671 C C . LEU A 1 89 ? 0.550 6.709 -2.551 1.00 92.56 89 LEU A C 1
ATOM 673 O O . LEU A 1 89 ? -0.545 6.276 -2.914 1.00 92.56 89 LEU A O 1
ATOM 677 N N . GLY A 1 90 ? 0.997 7.900 -2.915 1.00 93.12 90 GLY A N 1
ATOM 678 C CA . GLY A 1 90 ? 0.162 8.813 -3.673 1.00 93.12 90 GLY A CA 1
ATOM 679 C C . GLY A 1 90 ? 0.903 10.044 -4.144 1.00 93.12 90 GLY A C 1
ATOM 680 O O . GLY A 1 90 ? 2.129 10.132 -4.051 1.00 93.12 90 GLY A O 1
ATOM 681 N N . VAL A 1 91 ? 0.131 10.999 -4.646 1.00 93.81 91 VAL A N 1
ATOM 682 C CA . VAL A 1 91 ? 0.638 12.258 -5.184 1.00 93.81 91 VAL A CA 1
ATOM 683 C C . VAL A 1 91 ? -0.126 13.434 -4.589 1.00 93.81 91 VAL A C 1
ATOM 685 O O . VAL A 1 91 ? -1.356 13.453 -4.562 1.00 93.81 91 VAL A O 1
ATOM 688 N N . PHE A 1 92 ? 0.616 14.429 -4.113 1.00 94.06 92 PHE A N 1
ATOM 689 C CA . PHE A 1 92 ? 0.085 15.765 -3.890 1.00 94.06 92 PHE A CA 1
ATOM 690 C C . PHE A 1 92 ? -0.018 16.473 -5.237 1.00 94.06 92 PHE A C 1
ATOM 692 O O . PHE A 1 92 ? 0.997 16.596 -5.926 1.00 94.06 92 PHE A O 1
ATOM 699 N N . ALA A 1 93 ? -1.213 16.925 -5.604 1.00 91.56 93 ALA A N 1
ATOM 700 C CA . ALA A 1 93 ? -1.500 17.495 -6.920 1.00 91.56 93 ALA A CA 1
ATOM 701 C C . ALA A 1 93 ? -1.855 18.988 -6.843 1.00 91.56 93 ALA A C 1
ATOM 703 O O . ALA A 1 93 ? -2.134 19.518 -5.769 1.00 91.56 93 ALA A O 1
ATOM 704 N N . GLU A 1 94 ? -1.839 19.656 -8.002 1.00 90.38 94 GLU A N 1
ATOM 705 C CA . GLU A 1 94 ? -2.304 21.041 -8.188 1.00 90.38 94 GLU A CA 1
ATOM 706 C C . GLU A 1 94 ? -1.643 22.081 -7.260 1.00 90.38 94 GLU A C 1
ATOM 708 O O . GLU A 1 94 ? -2.224 23.113 -6.919 1.00 90.38 94 GLU A O 1
ATOM 713 N N . LEU A 1 95 ? -0.394 21.846 -6.857 1.00 92.69 95 LEU A N 1
ATOM 714 C CA . LEU A 1 95 ? 0.293 22.674 -5.873 1.00 92.69 95 LEU A CA 1
ATOM 715 C C . LEU A 1 95 ? 0.818 23.979 -6.476 1.00 92.69 95 LEU A C 1
ATOM 717 O O . LEU A 1 95 ? 1.339 24.041 -7.597 1.00 92.69 95 LEU A O 1
ATOM 721 N N . HIS A 1 96 ? 0.806 25.024 -5.653 1.00 92.25 96 HIS A N 1
ATOM 722 C CA . HIS A 1 96 ? 1.670 26.184 -5.839 1.00 92.25 96 HIS A CA 1
ATOM 723 C C . HIS A 1 96 ? 3.134 25.807 -5.569 1.00 92.25 96 HIS A C 1
ATOM 725 O O . HIS A 1 96 ? 3.422 24.990 -4.697 1.00 92.25 96 HIS A O 1
ATOM 731 N N . GLU A 1 97 ? 4.084 26.449 -6.256 1.00 91.25 97 GLU A N 1
ATOM 732 C CA . GLU A 1 97 ? 5.520 26.148 -6.108 1.00 91.25 97 GLU A CA 1
ATOM 733 C C . GLU A 1 97 ? 6.003 26.277 -4.654 1.00 91.25 97 GLU A C 1
ATOM 735 O O . GLU A 1 97 ? 6.713 25.412 -4.140 1.00 91.25 97 GLU A O 1
ATOM 740 N N . ARG A 1 98 ? 5.576 27.339 -3.954 1.00 91.56 98 ARG A N 1
ATOM 741 C CA . ARG A 1 98 ? 5.905 27.550 -2.535 1.00 91.56 98 ARG A CA 1
ATOM 742 C C . ARG A 1 98 ? 5.403 26.387 -1.672 1.00 91.56 98 ARG A C 1
ATOM 744 O O . ARG A 1 98 ? 6.143 25.909 -0.815 1.00 91.56 98 ARG A O 1
ATOM 751 N N . THR A 1 99 ? 4.182 25.923 -1.917 1.00 92.31 99 THR A N 1
ATOM 752 C CA . THR A 1 99 ? 3.566 24.816 -1.179 1.00 92.31 99 THR A CA 1
ATOM 753 C C . THR A 1 99 ? 4.271 23.505 -1.491 1.00 92.31 99 THR A C 1
ATOM 755 O O . THR A 1 99 ? 4.673 22.807 -0.563 1.00 92.31 99 THR A O 1
ATOM 758 N N . ALA A 1 100 ? 4.559 23.227 -2.765 1.00 92.38 100 ALA A N 1
ATOM 759 C CA . ALA A 1 100 ? 5.332 22.059 -3.178 1.00 92.38 100 ALA A CA 1
ATOM 760 C C . ALA A 1 100 ? 6.696 21.995 -2.478 1.00 92.38 100 ALA A C 1
ATOM 762 O O . ALA A 1 100 ? 7.077 20.937 -1.978 1.00 92.38 100 ALA A O 1
ATOM 763 N N . ARG A 1 101 ? 7.402 23.126 -2.348 1.00 91.88 101 ARG A N 1
ATOM 764 C CA . ARG A 1 101 ? 8.668 23.204 -1.598 1.00 91.88 101 ARG A CA 1
ATOM 765 C C . ARG A 1 101 ? 8.512 22.960 -0.098 1.00 91.88 101 ARG A C 1
ATOM 767 O O . ARG A 1 101 ? 9.440 22.450 0.518 1.00 91.88 101 ARG A O 1
ATOM 774 N N . SER A 1 102 ? 7.368 23.320 0.481 1.00 91.25 102 SER A N 1
ATOM 775 C CA . SER A 1 102 ? 7.112 23.178 1.919 1.00 91.25 102 SER A CA 1
ATOM 776 C C . SER A 1 102 ? 6.756 21.751 2.354 1.00 91.25 102 SER A C 1
ATOM 778 O O . SER A 1 102 ? 6.902 21.423 3.529 1.00 91.25 102 SER A O 1
ATOM 780 N N . ILE A 1 103 ? 6.315 20.894 1.424 1.00 92.75 103 ILE A N 1
ATOM 781 C CA . ILE A 1 103 ? 5.985 19.497 1.728 1.00 92.75 103 ILE A CA 1
ATOM 782 C C . ILE A 1 103 ? 7.274 18.734 2.055 1.00 92.75 103 ILE A C 1
ATOM 784 O O . ILE A 1 103 ? 8.182 18.610 1.227 1.00 92.75 103 ILE A O 1
ATOM 788 N N . ALA A 1 104 ? 7.338 18.201 3.268 1.00 93.50 104 ALA A N 1
ATOM 789 C CA . ALA A 1 104 ? 8.465 17.445 3.794 1.00 93.50 104 ALA A CA 1
ATOM 790 C C . ALA A 1 104 ? 7.957 16.289 4.662 1.00 93.50 104 ALA A C 1
ATOM 792 O O . ALA A 1 104 ? 6.768 16.221 4.975 1.00 93.50 104 ALA A O 1
ATOM 793 N N . ALA A 1 105 ? 8.861 15.389 5.051 1.00 94.50 105 ALA A N 1
ATOM 794 C CA . ALA A 1 105 ? 8.542 14.362 6.033 1.00 94.50 105 ALA A CA 1
ATOM 795 C C . ALA A 1 105 ? 8.163 15.030 7.364 1.00 94.50 105 ALA A C 1
ATOM 797 O O . ALA A 1 105 ? 8.965 15.760 7.951 1.00 94.50 105 ALA A O 1
ATOM 798 N N . ILE A 1 106 ? 6.920 14.834 7.799 1.00 94.12 106 ILE A N 1
ATOM 799 C CA . ILE A 1 106 ? 6.361 15.470 8.989 1.00 94.12 106 ILE A CA 1
ATOM 800 C C . ILE A 1 106 ? 5.132 14.710 9.474 1.00 94.12 106 ILE A C 1
ATOM 802 O O . ILE A 1 106 ? 4.340 14.185 8.690 1.00 94.12 106 ILE A O 1
ATOM 806 N N . ARG A 1 107 ? 4.929 14.705 10.789 1.00 92.56 107 ARG A N 1
ATOM 807 C CA . ARG A 1 107 ? 3.681 14.245 11.387 1.00 92.56 107 ARG A CA 1
ATOM 808 C C . ARG A 1 107 ? 2.621 15.342 11.292 1.00 92.56 107 ARG A C 1
ATOM 810 O O . ARG A 1 107 ? 2.796 16.404 11.880 1.00 92.56 107 ARG A O 1
ATOM 817 N N . LEU A 1 108 ? 1.539 15.074 10.563 1.00 87.94 108 LEU A N 1
ATOM 818 C CA . LEU A 1 108 ? 0.419 16.006 10.399 1.00 87.94 108 LEU A CA 1
ATOM 819 C C . LEU A 1 108 ? -0.592 15.874 11.546 1.00 87.94 108 LEU A C 1
ATOM 821 O O . LEU A 1 108 ? -1.144 16.869 12.005 1.00 87.94 108 LEU A O 1
ATOM 825 N N . SER A 1 109 ? -0.824 14.649 12.026 1.00 84.38 109 SER A N 1
ATOM 826 C CA . SER A 1 109 ? -1.721 14.349 13.149 1.00 84.38 109 SER A CA 1
ATOM 827 C C . SER A 1 109 ? -1.280 13.075 13.888 1.00 84.38 109 SER A C 1
ATOM 829 O O . SER A 1 109 ? -0.253 12.479 13.568 1.00 84.38 109 SER A O 1
ATOM 831 N N . SER A 1 110 ? -2.054 12.624 14.880 1.00 80.69 110 SER A N 1
ATOM 832 C CA . SER A 1 110 ? -1.825 11.329 15.539 1.00 80.69 110 SER A CA 1
ATOM 833 C C . SER A 1 110 ? -2.013 10.125 14.608 1.00 80.69 110 SER A C 1
ATOM 835 O O . SER A 1 110 ? -1.410 9.086 14.854 1.00 80.69 110 SER A O 1
ATOM 837 N N . SER A 1 111 ? -2.820 10.268 13.553 1.00 81.50 111 SER A N 1
ATOM 838 C CA . SER A 1 111 ? -3.180 9.201 12.610 1.00 81.50 111 SER A CA 1
ATOM 839 C C . SER A 1 111 ? -2.517 9.337 11.236 1.00 81.50 111 SER A C 1
ATOM 841 O O . SER A 1 111 ? -2.672 8.442 10.407 1.00 81.50 111 SER A O 1
ATOM 843 N N . LEU A 1 112 ? -1.794 10.435 10.979 1.00 88.94 112 LEU A N 1
ATOM 844 C CA . LEU A 1 112 ? -1.227 10.766 9.670 1.00 88.94 112 LEU A CA 1
ATOM 845 C C . LEU A 1 112 ? 0.191 11.331 9.781 1.00 88.94 112 LEU A C 1
ATOM 847 O O . LEU A 1 112 ? 0.436 12.351 10.432 1.00 88.94 112 LEU A O 1
ATOM 851 N N . GLU A 1 113 ? 1.120 10.712 9.061 1.00 93.88 113 GLU A N 1
ATOM 852 C CA . GLU A 1 113 ? 2.513 11.141 8.968 1.00 93.88 113 GLU A CA 1
ATOM 853 C C . GLU A 1 113 ? 3.010 11.021 7.528 1.00 93.88 113 GLU A C 1
ATOM 855 O O . GLU A 1 113 ? 2.896 9.966 6.916 1.00 93.88 113 GLU A O 1
ATOM 860 N N . ILE A 1 114 ? 3.591 12.089 6.987 1.00 95.25 114 ILE A N 1
ATOM 861 C CA . ILE A 1 114 ? 4.348 12.033 5.738 1.00 95.25 114 ILE A CA 1
ATOM 862 C C . ILE A 1 114 ? 5.717 11.448 6.080 1.00 95.25 114 ILE A C 1
ATOM 864 O O . ILE A 1 114 ? 6.490 12.067 6.810 1.00 95.25 114 ILE A O 1
ATOM 868 N N . VAL A 1 115 ? 6.015 10.260 5.561 1.00 95.44 115 VAL A N 1
ATOM 869 C CA . VAL A 1 115 ? 7.260 9.531 5.843 1.00 95.44 115 VAL A CA 1
ATOM 870 C C . VAL A 1 115 ? 8.340 9.924 4.847 1.00 95.44 115 VAL A C 1
ATOM 872 O O . VAL A 1 115 ? 9.482 10.191 5.219 1.00 95.44 115 VAL A O 1
ATOM 875 N N . LYS A 1 116 ? 7.969 9.988 3.567 1.00 95.75 116 LYS A N 1
ATOM 876 C CA . LYS A 1 116 ? 8.891 10.265 2.469 1.00 95.75 116 LYS A CA 1
ATOM 877 C C . LYS A 1 116 ? 8.200 11.101 1.406 1.00 95.75 116 LYS A C 1
ATOM 879 O O . LYS A 1 116 ? 7.006 10.952 1.167 1.00 95.75 116 LYS A O 1
ATOM 884 N N . VAL A 1 117 ? 8.966 11.972 0.755 1.00 95.38 117 VAL A N 1
ATOM 885 C CA . VAL A 1 117 ? 8.475 12.833 -0.326 1.00 95.38 117 VAL A CA 1
ATOM 886 C C . VAL A 1 117 ? 9.394 12.696 -1.531 1.00 95.38 117 VAL A C 1
ATOM 888 O O . VAL A 1 117 ? 10.618 12.740 -1.399 1.00 95.38 117 VAL A O 1
ATOM 891 N N . GLY A 1 118 ? 8.795 12.530 -2.704 1.00 93.12 118 GLY A N 1
ATOM 892 C CA . GLY A 1 118 ? 9.469 12.486 -3.990 1.00 93.12 118 GLY A CA 1
ATOM 893 C C . GLY A 1 118 ? 9.900 13.870 -4.498 1.00 93.12 118 GLY A C 1
ATOM 894 O O . GLY A 1 118 ? 9.688 14.902 -3.838 1.00 93.12 118 GLY A O 1
ATOM 895 N N . PRO A 1 119 ? 10.531 13.912 -5.682 1.00 91.62 119 PRO A N 1
ATOM 896 C CA . PRO A 1 119 ? 10.931 15.159 -6.319 1.00 91.62 119 PRO A CA 1
ATOM 897 C C . PRO A 1 119 ? 9.717 16.021 -6.695 1.00 91.62 119 PRO A C 1
ATOM 899 O O . PRO A 1 119 ? 8.596 15.537 -6.843 1.00 91.62 119 PRO A O 1
ATOM 902 N N . GLN A 1 120 ? 9.959 17.320 -6.861 1.00 91.25 120 GLN A N 1
ATOM 903 C CA . GLN A 1 120 ? 8.987 18.249 -7.435 1.00 91.25 120 GLN A CA 1
ATOM 904 C C . GLN A 1 120 ? 8.930 18.053 -8.945 1.00 91.25 120 GLN A C 1
ATOM 906 O O . GLN A 1 120 ? 9.968 18.086 -9.606 1.00 91.25 120 GLN A O 1
ATOM 911 N N . ARG A 1 121 ? 7.727 17.864 -9.484 1.00 91.88 121 ARG A N 1
ATOM 912 C CA . ARG A 1 121 ? 7.493 17.744 -10.926 1.00 91.88 121 ARG A CA 1
ATOM 913 C C . ARG A 1 121 ? 6.369 18.693 -11.339 1.00 91.88 121 ARG A C 1
ATOM 915 O O . ARG A 1 121 ? 5.431 18.852 -10.561 1.00 91.88 121 ARG A O 1
ATOM 922 N N . PRO A 1 122 ? 6.440 19.330 -12.514 1.00 91.12 122 PRO A N 1
ATOM 923 C CA . PRO A 1 122 ? 5.278 20.001 -13.070 1.00 91.12 122 PRO A CA 1
ATOM 924 C C . PRO A 1 122 ? 4.240 18.958 -13.508 1.00 91.12 122 PRO A C 1
ATOM 926 O O . PRO A 1 122 ? 4.599 17.873 -13.972 1.00 91.12 122 PRO A O 1
ATOM 929 N N . ASP A 1 123 ? 2.962 19.279 -13.353 1.00 85.81 123 ASP A N 1
ATOM 930 C CA . ASP A 1 123 ? 1.865 18.548 -13.976 1.00 85.81 123 ASP A CA 1
ATOM 931 C C . ASP A 1 123 ? 1.560 19.098 -15.382 1.00 85.81 123 ASP A C 1
ATOM 933 O O . ASP A 1 123 ? 2.176 20.062 -15.850 1.00 85.81 123 ASP A O 1
ATOM 937 N N . ALA A 1 124 ? 0.601 18.479 -16.077 1.00 85.12 124 ALA A N 1
ATOM 938 C CA . ALA A 1 124 ? 0.214 18.864 -17.437 1.00 85.12 124 ALA A CA 1
ATOM 939 C C . ALA A 1 124 ? -0.332 20.302 -17.544 1.00 85.12 124 ALA A C 1
ATOM 941 O O . ALA A 1 124 ? -0.307 20.888 -18.625 1.00 85.12 124 ALA A O 1
ATOM 942 N N . ASN A 1 125 ? -0.797 20.874 -16.431 1.00 86.88 125 ASN A N 1
ATOM 943 C CA . ASN A 1 125 ? -1.359 22.219 -16.351 1.00 86.88 125 ASN A CA 1
ATOM 944 C C . ASN A 1 125 ? -0.324 23.254 -15.870 1.00 86.88 125 ASN A C 1
ATOM 946 O O . ASN A 1 125 ? -0.675 24.411 -15.630 1.00 86.88 125 ASN A O 1
ATOM 950 N N . GLY A 1 126 ? 0.942 22.858 -15.700 1.00 88.00 126 GLY A N 1
ATOM 951 C CA . GLY A 1 126 ? 2.009 23.720 -15.193 1.00 88.00 126 GLY A CA 1
ATOM 952 C C . GLY A 1 126 ? 1.920 24.013 -13.691 1.00 88.00 126 GLY A C 1
ATOM 953 O O . GLY A 1 126 ? 2.640 24.887 -13.201 1.00 88.00 126 GLY A O 1
ATOM 954 N N . ARG A 1 127 ? 1.057 23.309 -12.944 1.00 92.75 127 ARG A N 1
ATOM 955 C CA . ARG A 1 127 ? 1.097 23.293 -11.474 1.00 92.75 127 ARG A CA 1
ATOM 956 C C . ARG A 1 127 ? 2.151 22.302 -11.006 1.00 92.75 127 ARG A C 1
ATOM 958 O O . ARG A 1 127 ? 2.723 21.559 -11.796 1.00 92.75 127 ARG A O 1
ATOM 965 N N . TRP A 1 128 ? 2.446 22.312 -9.714 1.00 94.06 128 TRP A N 1
ATOM 966 C CA . TRP A 1 128 ? 3.430 21.408 -9.138 1.00 94.06 128 TRP A CA 1
ATOM 967 C C . TRP A 1 128 ? 2.758 20.189 -8.520 1.00 94.06 128 TRP A C 1
ATOM 969 O O . TRP A 1 128 ? 1.694 20.283 -7.916 1.00 94.06 128 TRP A O 1
ATOM 979 N N . GLN A 1 129 ? 3.424 19.049 -8.618 1.00 94.38 129 GLN A N 1
ATOM 980 C CA . GLN A 1 129 ? 3.032 17.812 -7.964 1.00 94.38 129 GLN A CA 1
ATOM 981 C C . GLN A 1 129 ? 4.233 17.148 -7.292 1.00 94.38 129 GLN A C 1
ATOM 983 O O . GLN A 1 129 ? 5.388 17.362 -7.686 1.00 94.38 129 GLN A O 1
ATOM 988 N N . ARG A 1 130 ? 3.962 16.352 -6.255 1.00 93.88 130 ARG A N 1
ATOM 989 C CA . ARG A 1 130 ? 4.979 15.587 -5.521 1.00 93.88 130 ARG A CA 1
ATOM 990 C C . ARG A 1 130 ? 4.429 14.253 -5.065 1.00 93.88 130 ARG A C 1
ATOM 992 O O . ARG A 1 130 ? 3.414 14.216 -4.377 1.00 93.88 130 ARG A O 1
ATOM 999 N N . ASP A 1 131 ? 5.151 13.184 -5.365 1.00 94.44 131 ASP A N 1
ATOM 1000 C CA . ASP A 1 131 ? 4.837 11.881 -4.786 1.00 94.44 131 ASP A CA 1
ATOM 1001 C C . ASP A 1 131 ? 5.110 11.910 -3.286 1.00 94.44 131 ASP A C 1
ATOM 1003 O O . ASP A 1 131 ? 6.034 12.591 -2.825 1.00 94.44 131 ASP A O 1
ATOM 1007 N N . ALA A 1 132 ? 4.346 11.145 -2.522 1.00 95.69 132 ALA A N 1
ATOM 1008 C CA . ALA A 1 132 ? 4.635 10.928 -1.120 1.00 95.69 132 ALA A CA 1
ATOM 1009 C C . ALA A 1 132 ? 4.227 9.530 -0.665 1.00 95.69 132 ALA A C 1
ATOM 1011 O O . ALA A 1 132 ? 3.333 8.890 -1.217 1.00 95.69 132 ALA A O 1
ATOM 1012 N N . GLU A 1 133 ? 4.916 9.094 0.379 1.00 95.69 133 GLU A N 1
ATOM 1013 C CA . GLU A 1 133 ? 4.589 7.929 1.179 1.00 95.69 133 GLU A CA 1
ATOM 1014 C C . GLU A 1 133 ? 4.111 8.444 2.531 1.00 95.69 133 GLU A C 1
ATOM 1016 O O . GLU A 1 133 ? 4.834 9.164 3.233 1.00 95.69 133 GLU A O 1
ATOM 1021 N N . MET A 1 134 ? 2.875 8.106 2.878 1.00 94.31 134 MET A N 1
ATOM 1022 C CA . MET A 1 134 ? 2.249 8.506 4.126 1.00 94.31 134 MET A CA 1
ATOM 1023 C C . MET A 1 134 ? 1.982 7.288 4.993 1.00 94.31 134 MET A C 1
ATOM 1025 O O . MET A 1 134 ? 1.361 6.331 4.548 1.00 94.31 134 MET A O 1
ATOM 1029 N N . ARG A 1 135 ? 2.376 7.340 6.261 1.00 93.31 135 ARG A N 1
ATOM 1030 C CA . ARG A 1 135 ? 1.909 6.385 7.258 1.00 93.31 135 ARG A CA 1
ATOM 1031 C C . ARG A 1 135 ? 0.548 6.836 7.750 1.00 93.31 135 ARG A C 1
ATOM 1033 O O . ARG A 1 135 ? 0.402 7.954 8.250 1.00 93.31 135 ARG A O 1
ATOM 1040 N N . VAL A 1 136 ? -0.428 5.954 7.604 1.00 89.81 136 VAL A N 1
ATOM 1041 C CA . VAL A 1 136 ? -1.817 6.205 7.971 1.00 89.81 136 VAL A CA 1
ATOM 1042 C C . VAL A 1 136 ? -2.275 5.155 8.971 1.00 89.81 136 VAL A C 1
ATOM 1044 O O . VAL A 1 136 ? -1.967 3.972 8.830 1.00 89.81 136 VAL A O 1
ATOM 1047 N N . GLN A 1 137 ? -2.977 5.584 10.012 1.00 86.56 137 GLN A N 1
ATOM 1048 C CA . GLN A 1 137 ? -3.661 4.684 10.932 1.00 86.56 137 GLN A CA 1
ATOM 1049 C C . GLN A 1 137 ? -5.043 4.372 10.354 1.00 86.56 137 GLN A C 1
ATOM 1051 O O . GLN A 1 137 ? -5.848 5.282 10.180 1.00 86.56 137 GLN A O 1
ATOM 1056 N N . CYS A 1 138 ? -5.284 3.105 10.020 1.00 75.88 138 CYS A N 1
ATOM 1057 C CA . CYS A 1 138 ? -6.542 2.643 9.447 1.00 75.88 138 CYS A CA 1
ATOM 1058 C C . CYS A 1 138 ? -7.534 2.305 10.540 1.00 75.88 138 CYS A C 1
ATOM 1060 O O . CYS A 1 138 ? -7.442 1.233 11.141 1.00 75.88 138 CYS A O 1
ATOM 1062 N N . ASP A 1 139 ? -8.500 3.186 10.757 1.00 70.44 139 ASP A N 1
ATOM 1063 C CA . ASP A 1 139 ? -9.625 2.843 11.607 1.00 70.44 139 ASP A CA 1
ATOM 1064 C C . ASP A 1 139 ? -10.552 1.893 10.829 1.00 70.44 139 ASP A C 1
ATOM 1066 O O . ASP A 1 139 ? -10.833 2.142 9.648 1.00 70.44 139 ASP A O 1
ATOM 1070 N N . PRO A 1 140 ? -10.967 0.766 11.434 1.00 63.41 140 PRO A N 1
ATOM 1071 C CA . PRO A 1 140 ? -11.876 -0.165 10.782 1.00 63.41 140 PRO A CA 1
ATOM 1072 C C . PRO A 1 140 ? -13.205 0.537 10.488 1.00 63.41 140 PRO A C 1
ATOM 1074 O O . PRO A 1 140 ? -13.750 1.227 11.350 1.00 63.41 140 PRO A O 1
ATOM 1077 N N . ASP A 1 141 ? -13.716 0.371 9.267 1.00 58.59 141 ASP A N 1
ATOM 1078 C CA . ASP A 1 141 ? -15.034 0.881 8.891 1.00 58.59 141 ASP A CA 1
ATOM 1079 C C . ASP A 1 141 ? -16.117 0.261 9.798 1.00 58.59 141 ASP A C 1
ATOM 1081 O O . ASP A 1 141 ? -16.283 -0.964 9.775 1.00 58.59 141 ASP A O 1
ATOM 1085 N N . PRO A 1 142 ? -16.883 1.063 10.564 1.00 52.28 142 PRO A N 1
ATOM 1086 C CA . PRO A 1 142 ? -17.981 0.556 11.385 1.00 52.28 142 PRO A CA 1
ATOM 1087 C C . PRO A 1 142 ? -19.114 -0.094 10.569 1.00 52.28 142 PRO A C 1
ATOM 1089 O O . PRO A 1 142 ? -19.942 -0.791 11.149 1.00 52.28 142 PRO A O 1
ATOM 1092 N N . ALA A 1 143 ? -19.172 0.113 9.247 1.00 56.94 143 ALA A N 1
ATOM 1093 C CA . ALA A 1 143 ? -20.125 -0.534 8.342 1.00 56.94 143 ALA A CA 1
ATOM 1094 C C . ALA A 1 143 ? -19.573 -1.790 7.623 1.00 56.94 143 ALA A C 1
ATOM 1096 O O . ALA A 1 143 ? -20.347 -2.482 6.957 1.00 56.94 143 ALA A O 1
ATOM 1097 N N . GLY A 1 144 ? -18.281 -2.117 7.785 1.00 54.25 144 GLY A N 1
ATOM 1098 C CA . GLY A 1 144 ? -17.649 -3.351 7.290 1.00 54.25 144 GLY A CA 1
ATOM 1099 C C . GLY A 1 144 ? -16.562 -3.187 6.206 1.00 54.25 144 GLY A C 1
ATOM 1100 O O . GLY A 1 144 ? -16.705 -2.426 5.258 1.00 54.25 144 GLY A O 1
ATOM 1101 N N . GLU A 1 145 ? -15.475 -3.964 6.365 1.00 54.94 145 GLU A N 1
ATOM 1102 C CA . GLU A 1 145 ? -14.332 -4.250 5.454 1.00 54.94 145 GLU A CA 1
ATOM 1103 C C . GLU A 1 145 ? -13.651 -3.066 4.715 1.00 54.94 145 GLU A C 1
ATOM 1105 O O . GLU A 1 145 ? -13.053 -3.226 3.646 1.00 54.94 145 GLU A O 1
ATOM 1110 N N . GLY A 1 146 ? -13.652 -1.869 5.304 1.00 59.12 146 GLY A N 1
ATOM 1111 C CA . GLY A 1 146 ? -12.906 -0.708 4.806 1.00 59.12 146 GLY A CA 1
ATOM 1112 C C . GLY A 1 146 ? -11.817 -0.228 5.767 1.00 59.12 146 GLY A C 1
ATOM 1113 O O . GLY A 1 146 ? -11.983 -0.286 6.982 1.00 59.12 146 GLY A O 1
ATOM 1114 N N . CYS A 1 147 ? -10.708 0.294 5.231 1.00 66.81 147 CYS A N 1
ATOM 1115 C CA . CYS A 1 147 ? -9.846 1.202 5.991 1.00 66.81 147 CYS A CA 1
ATOM 1116 C C . CYS A 1 147 ? -10.388 2.626 5.839 1.00 66.81 147 CYS A C 1
ATOM 1118 O O . CYS A 1 147 ? -10.472 3.126 4.713 1.00 66.81 147 CYS A O 1
ATOM 1120 N N . VAL A 1 148 ? -10.733 3.276 6.951 1.00 66.69 148 VAL A N 1
ATOM 1121 C CA . VAL A 1 148 ? -11.136 4.685 6.983 1.00 66.69 148 VAL A CA 1
ATOM 1122 C C . VAL A 1 148 ? -9.997 5.529 7.542 1.00 66.69 148 VAL A C 1
ATOM 1124 O O . VAL A 1 148 ? -9.433 5.219 8.589 1.00 66.69 148 VAL A O 1
ATOM 1127 N N . VAL A 1 149 ? -9.671 6.629 6.860 1.00 63.59 149 VAL A N 1
ATOM 1128 C CA . VAL A 1 149 ? -8.678 7.606 7.324 1.00 63.59 149 VAL A CA 1
ATOM 1129 C C . VAL A 1 149 ? -9.263 9.005 7.229 1.00 63.59 149 VAL A C 1
ATOM 1131 O O . VAL A 1 149 ? -9.594 9.477 6.144 1.00 63.59 149 VAL A O 1
ATOM 1134 N N . GLY A 1 150 ? -9.433 9.671 8.375 1.00 57.75 150 GLY A N 1
ATOM 1135 C CA . GLY A 1 150 ? -10.024 11.014 8.424 1.00 57.75 150 GLY A CA 1
ATOM 1136 C C . GLY A 1 150 ? -11.433 11.093 7.817 1.00 57.75 150 GLY A C 1
ATOM 1137 O O . GLY A 1 150 ? -11.793 12.127 7.265 1.00 57.75 150 GLY A O 1
ATOM 1138 N N . GLY A 1 151 ? -12.203 9.998 7.870 1.00 56.78 151 GLY A N 1
ATOM 1139 C CA . GLY A 1 151 ? -13.543 9.889 7.278 1.00 56.78 151 GLY A CA 1
ATOM 1140 C C . GLY A 1 151 ? -13.584 9.412 5.819 1.00 56.78 151 GLY A C 1
ATOM 1141 O O . GLY A 1 151 ? -14.673 9.263 5.272 1.00 56.78 151 GLY A O 1
ATOM 1142 N N . PHE A 1 152 ? -12.437 9.138 5.186 1.00 60.69 152 PHE A N 1
ATOM 1143 C CA . PHE A 1 152 ? -12.368 8.643 3.807 1.00 60.69 152 PHE A CA 1
ATOM 1144 C C . PHE A 1 152 ? -12.102 7.139 3.752 1.00 60.69 152 PHE A C 1
ATOM 1146 O O . PHE A 1 152 ? -11.121 6.663 4.321 1.00 60.69 152 PHE A O 1
ATOM 1153 N N . LEU A 1 153 ? -12.941 6.405 3.014 1.00 61.88 153 LEU A N 1
ATOM 1154 C CA . LEU A 1 153 ? -12.733 4.988 2.708 1.00 61.88 153 LEU A CA 1
ATOM 1155 C C . LEU A 1 153 ? -11.603 4.819 1.690 1.00 61.88 153 LEU A C 1
ATOM 1157 O O . LEU A 1 153 ? -11.715 5.267 0.548 1.00 61.88 153 LEU A O 1
ATOM 1161 N N . LEU A 1 154 ? -10.529 4.142 2.095 1.00 63.94 154 LEU A N 1
ATOM 1162 C CA . LEU A 1 154 ? -9.340 3.970 1.264 1.00 63.94 154 LEU A CA 1
ATOM 1163 C C . LEU A 1 154 ? -9.443 2.811 0.254 1.00 63.94 154 LEU A C 1
ATOM 1165 O O . LEU A 1 154 ? -8.703 2.792 -0.724 1.00 63.94 154 LEU A O 1
ATOM 1169 N N . ASN A 1 155 ? -10.399 1.893 0.439 1.00 61.00 155 ASN A N 1
ATOM 1170 C CA . ASN A 1 155 ? -10.651 0.749 -0.454 1.00 61.00 155 ASN A CA 1
ATOM 1171 C C . ASN A 1 155 ? -11.716 1.043 -1.537 1.00 61.00 155 ASN A C 1
ATOM 1173 O O . ASN A 1 155 ? -12.355 0.129 -2.059 1.00 61.00 155 ASN A O 1
ATOM 1177 N N . ALA A 1 156 ? -11.961 2.316 -1.858 1.00 60.50 156 ALA A N 1
ATOM 1178 C CA . ALA A 1 156 ? -12.969 2.710 -2.839 1.00 60.50 156 ALA A CA 1
ATOM 1179 C C . ALA A 1 156 ? -12.540 2.371 -4.290 1.00 60.50 156 ALA A C 1
ATOM 1181 O O . ALA A 1 156 ? -11.353 2.404 -4.610 1.00 60.50 156 ALA A O 1
ATOM 1182 N N . PRO A 1 157 ? -13.486 2.124 -5.221 1.00 55.69 157 PRO A N 1
ATOM 1183 C CA . PRO A 1 157 ? -13.18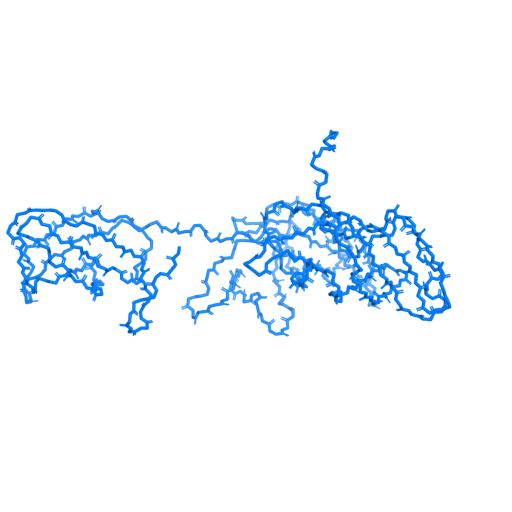6 1.800 -6.626 1.00 55.69 157 PRO A CA 1
ATOM 1184 C C . PRO A 1 157 ? -12.527 2.941 -7.425 1.00 55.69 157 PRO A C 1
ATOM 1186 O O . PRO A 1 157 ? -12.178 2.755 -8.590 1.00 55.69 157 PRO A O 1
ATOM 1189 N N . ARG A 1 158 ? -12.368 4.129 -6.832 1.00 61.00 158 ARG A N 1
ATOM 1190 C CA . ARG A 1 158 ? -11.580 5.239 -7.380 1.00 61.00 158 ARG A CA 1
ATOM 1191 C C . ARG A 1 158 ? -10.487 5.593 -6.374 1.00 61.00 158 ARG A C 1
ATOM 1193 O O . ARG A 1 158 ? -10.796 5.556 -5.183 1.00 61.00 158 ARG A O 1
ATOM 1200 N N . PRO A 1 159 ? -9.277 5.976 -6.829 1.00 65.75 159 PRO A N 1
ATOM 1201 C CA . PRO A 1 159 ? -8.207 6.402 -5.936 1.00 65.75 159 PRO A CA 1
ATOM 1202 C C . PRO A 1 159 ? -8.733 7.516 -5.018 1.00 65.75 159 PRO A C 1
ATOM 1204 O O . PRO A 1 159 ? -9.155 8.567 -5.515 1.00 65.75 159 PRO A O 1
ATOM 1207 N N . PRO A 1 160 ? -8.809 7.278 -3.700 1.00 81.75 160 PRO A N 1
ATOM 1208 C CA . PRO A 1 160 ? -9.407 8.230 -2.783 1.00 81.75 160 PRO A CA 1
ATOM 1209 C C . PRO A 1 160 ? -8.518 9.467 -2.678 1.00 81.75 160 PRO A C 1
ATOM 1211 O O . PRO A 1 160 ? -7.292 9.373 -2.630 1.00 81.75 160 PRO A O 1
ATOM 1214 N N . THR A 1 161 ? -9.139 10.644 -2.653 1.00 86.50 161 THR A N 1
ATOM 1215 C CA . THR A 1 161 ? -8.432 11.912 -2.451 1.00 86.50 161 THR A CA 1
ATOM 1216 C C . THR A 1 161 ? -8.612 12.371 -1.014 1.00 86.50 161 THR A C 1
ATOM 1218 O O . THR A 1 161 ? -9.734 12.611 -0.573 1.00 86.50 161 THR A O 1
ATOM 1221 N N . LEU A 1 162 ? -7.501 12.509 -0.299 1.00 86.81 162 LEU A N 1
ATOM 1222 C CA . LEU A 1 162 ? -7.458 13.080 1.039 1.00 86.81 162 LEU A CA 1
ATOM 1223 C C . LEU A 1 162 ? -7.249 14.591 0.947 1.00 86.81 162 LEU A C 1
ATOM 1225 O O . LEU A 1 162 ? -6.422 15.057 0.165 1.00 86.81 162 LEU A O 1
ATOM 1229 N N . TRP A 1 163 ? -7.964 15.349 1.775 1.00 89.25 163 TRP A N 1
ATOM 1230 C CA . TRP A 1 163 ? -7.774 16.792 1.922 1.00 89.25 163 TRP A CA 1
ATOM 1231 C C . TRP A 1 163 ? -7.002 17.061 3.207 1.00 89.25 163 TRP A C 1
ATOM 1233 O O . TRP A 1 163 ? -7.494 16.796 4.303 1.00 89.25 163 TRP A O 1
ATOM 124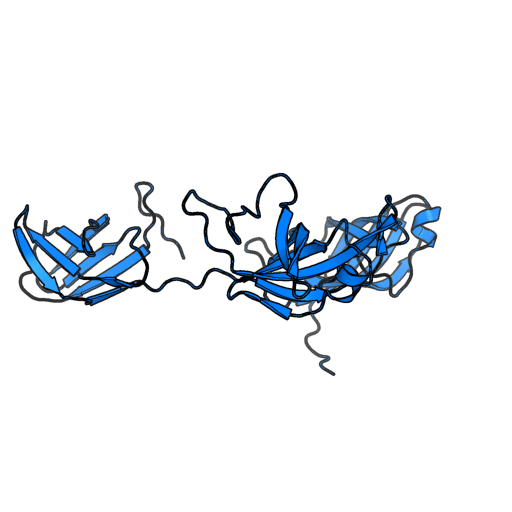3 N N . LEU A 1 164 ? -5.769 17.542 3.069 1.00 89.06 164 LEU A N 1
ATOM 1244 C CA . LEU A 1 164 ? -4.799 17.604 4.156 1.00 89.06 164 LEU A CA 1
ATOM 1245 C C . LEU A 1 164 ? -4.373 19.045 4.409 1.00 89.06 164 LEU A C 1
ATOM 1247 O O . LEU A 1 164 ? -3.938 19.737 3.491 1.00 89.06 164 LEU A O 1
ATOM 1251 N N . ALA A 1 165 ? -4.446 19.480 5.665 1.00 89.25 165 ALA A N 1
ATOM 1252 C CA . ALA A 1 165 ? -3.806 20.716 6.092 1.00 89.25 165 ALA A CA 1
ATOM 1253 C C . ALA A 1 165 ? -2.293 20.481 6.196 1.00 89.25 165 ALA A C 1
ATOM 1255 O O . ALA A 1 165 ? -1.837 19.664 6.998 1.00 89.25 165 ALA A O 1
ATOM 1256 N N . VAL A 1 166 ? -1.516 21.179 5.371 1.00 86.00 166 VAL A N 1
ATOM 1257 C CA . VAL A 1 166 ? -0.046 21.111 5.384 1.00 86.00 166 VAL A CA 1
ATOM 1258 C C . VAL A 1 166 ? 0.552 22.276 6.181 1.00 86.00 166 VAL A C 1
ATOM 1260 O O . VAL A 1 166 ? -0.143 23.257 6.445 1.00 86.00 166 VAL A O 1
ATOM 1263 N N . PRO A 1 167 ? 1.842 22.224 6.571 1.00 79.25 167 PRO A N 1
ATOM 1264 C CA . PRO A 1 167 ? 2.458 23.255 7.416 1.00 79.25 167 PRO A CA 1
ATOM 1265 C C . PRO A 1 167 ? 2.404 24.689 6.868 1.00 79.25 167 PRO A C 1
ATOM 1267 O O . PRO A 1 167 ? 2.544 25.635 7.637 1.00 79.25 167 PRO A O 1
ATOM 1270 N N . SER A 1 168 ? 2.185 24.876 5.562 1.00 81.69 168 SER A N 1
ATOM 1271 C CA . SER A 1 168 ? 1.942 26.199 4.972 1.00 81.69 168 SER A CA 1
ATOM 1272 C C . SER A 1 168 ? 0.605 26.829 5.398 1.00 81.69 168 SER A C 1
ATOM 1274 O O . SER A 1 168 ? 0.371 27.996 5.094 1.00 81.69 168 SER A O 1
ATOM 1276 N N . GLY A 1 169 ? -0.272 26.073 6.068 1.00 82.50 169 GLY A N 1
ATOM 1277 C CA . GLY A 1 169 ? -1.644 26.456 6.407 1.00 82.50 169 GLY A CA 1
ATOM 1278 C C . GLY A 1 169 ? -2.646 26.233 5.269 1.00 82.50 169 GLY A C 1
ATOM 1279 O O . GLY A 1 169 ? -3.843 26.420 5.467 1.00 82.50 169 GLY A O 1
ATOM 1280 N N . GLU A 1 170 ? -2.176 25.827 4.088 1.00 87.94 170 GLU A N 1
ATOM 1281 C CA . GLU A 1 170 ? -3.020 25.514 2.935 1.00 87.94 170 GLU A CA 1
ATOM 1282 C C . GLU A 1 170 ? -3.605 24.099 3.071 1.00 87.94 170 GLU A C 1
ATOM 1284 O O . GLU A 1 170 ? -2.970 23.197 3.628 1.00 87.94 170 GLU A O 1
ATOM 1289 N N . VAL A 1 171 ? -4.818 23.899 2.554 1.00 90.50 171 VAL A N 1
ATOM 1290 C CA . VAL A 1 171 ? -5.413 22.566 2.413 1.00 90.50 171 VAL A CA 1
ATOM 1291 C C . VAL A 1 171 ? -5.113 22.069 1.008 1.00 90.50 171 VAL A C 1
ATOM 1293 O O . VAL A 1 171 ? -5.484 22.716 0.032 1.00 90.50 171 VAL A O 1
ATOM 1296 N N . VAL A 1 172 ? -4.440 20.928 0.908 1.00 92.25 172 VAL A N 1
ATOM 1297 C CA . VAL A 1 172 ? -4.012 20.334 -0.365 1.00 92.25 172 VAL A CA 1
ATOM 1298 C C . VAL A 1 172 ? -4.657 18.972 -0.576 1.00 92.25 172 VAL A C 1
ATOM 1300 O O . VAL A 1 172 ? -5.006 18.283 0.386 1.00 92.25 172 VAL A O 1
ATOM 1303 N N . SER A 1 173 ? -4.798 18.576 -1.839 1.00 92.38 173 SER A N 1
ATOM 1304 C CA . SER A 1 173 ? -5.267 17.248 -2.215 1.00 92.38 173 SER A CA 1
ATOM 1305 C C . SER A 1 173 ? -4.104 16.257 -2.268 1.00 92.38 173 SER A C 1
ATOM 1307 O O . SER A 1 173 ? -3.023 16.552 -2.781 1.00 92.38 173 SER A O 1
ATOM 1309 N N . PHE A 1 174 ? -4.338 15.059 -1.742 1.00 93.19 174 PHE A N 1
ATOM 1310 C CA . PHE A 1 174 ? -3.453 13.911 -1.875 1.00 93.19 174 PHE A CA 1
ATOM 1311 C C . PHE A 1 174 ? -4.239 12.741 -2.458 1.00 93.19 174 PHE A C 1
ATOM 1313 O O . PHE A 1 174 ? -5.125 12.193 -1.802 1.00 93.19 174 PHE A O 1
ATOM 1320 N N . ALA A 1 175 ? -3.939 12.377 -3.701 1.00 91.50 175 ALA A N 1
ATOM 1321 C CA . ALA A 1 175 ? -4.557 11.236 -4.360 1.00 91.50 175 ALA A CA 1
ATOM 1322 C C . ALA A 1 175 ? -3.812 9.957 -3.965 1.00 91.50 175 ALA A C 1
ATOM 1324 O O . ALA A 1 175 ? -2.637 9.790 -4.301 1.00 91.50 175 ALA A O 1
ATOM 1325 N N . VAL A 1 176 ? -4.493 9.068 -3.240 1.00 90.44 176 VAL A N 1
ATOM 1326 C CA . VAL A 1 176 ? -3.961 7.764 -2.836 1.00 90.44 176 VAL A CA 1
ATOM 1327 C C . VAL A 1 176 ? -4.025 6.819 -4.030 1.00 90.44 176 VAL A C 1
ATOM 1329 O O . VAL A 1 176 ? -5.105 6.494 -4.518 1.00 90.44 176 VAL A O 1
ATOM 1332 N N . ASN A 1 177 ? -2.862 6.367 -4.487 1.00 87.19 177 ASN A N 1
ATOM 1333 C CA . ASN A 1 177 ? -2.727 5.453 -5.617 1.00 87.19 177 ASN A CA 1
ATOM 1334 C C . ASN A 1 177 ? -2.667 3.992 -5.163 1.00 87.19 177 ASN A C 1
ATOM 1336 O O . ASN A 1 177 ? -3.164 3.108 -5.856 1.00 87.19 177 ASN A O 1
ATOM 1340 N N . GLU A 1 178 ? -2.027 3.735 -4.021 1.00 86.62 178 GLU A N 1
ATOM 1341 C CA . GLU A 1 178 ? -1.767 2.382 -3.537 1.00 86.62 178 GLU A CA 1
ATOM 1342 C C . GLU A 1 178 ? -1.674 2.350 -2.007 1.00 86.62 178 GLU A C 1
ATOM 1344 O O . GLU A 1 178 ? -1.182 3.294 -1.384 1.00 86.62 178 GLU A O 1
ATOM 1349 N N . LEU A 1 179 ? -2.133 1.249 -1.407 1.00 86.69 179 LEU A N 1
ATOM 1350 C CA . LEU A 1 179 ? -1.978 0.957 0.016 1.00 86.69 179 LEU A CA 1
ATOM 1351 C C . LEU A 1 179 ? -1.065 -0.250 0.191 1.00 86.69 179 LEU A C 1
ATOM 1353 O O . LEU A 1 179 ? -1.284 -1.297 -0.418 1.00 86.69 179 LEU A O 1
ATOM 1357 N N . LEU A 1 180 ? -0.075 -0.106 1.062 1.00 87.31 180 LEU A N 1
ATOM 1358 C CA . LEU A 1 180 ? 0.892 -1.138 1.396 1.00 87.31 180 LEU A CA 1
ATOM 1359 C C . LEU A 1 180 ? 0.878 -1.422 2.904 1.00 87.31 180 LEU A C 1
ATOM 1361 O O . LEU A 1 180 ? 0.582 -0.529 3.706 1.00 87.31 180 LEU A O 1
ATOM 1365 N N . PRO A 1 181 ? 1.235 -2.642 3.331 1.00 86.12 181 PRO A N 1
ATOM 1366 C CA . PRO A 1 181 ? 1.490 -2.925 4.738 1.00 86.12 181 PRO A CA 1
ATOM 1367 C C . PRO A 1 181 ? 2.622 -2.043 5.293 1.00 86.12 181 PRO A C 1
ATOM 1369 O O . PRO A 1 181 ? 3.680 -1.924 4.678 1.00 86.12 181 PRO A O 1
ATOM 1372 N N . ASN A 1 182 ? 2.462 -1.487 6.499 1.00 89.31 182 ASN A N 1
ATOM 1373 C CA . ASN A 1 182 ? 3.541 -0.779 7.213 1.00 89.31 182 ASN A CA 1
ATOM 1374 C C . ASN A 1 182 ? 4.497 -1.757 7.930 1.00 89.31 182 ASN A C 1
ATOM 1376 O O . ASN A 1 182 ? 4.870 -1.565 9.087 1.00 89.31 182 ASN A O 1
ATOM 1380 N N . THR A 1 183 ? 4.856 -2.852 7.264 1.00 86.81 183 THR A N 1
ATOM 1381 C CA . THR A 1 183 ? 5.854 -3.823 7.731 1.00 86.81 183 THR A CA 1
ATOM 1382 C C . THR A 1 183 ? 7.099 -3.733 6.856 1.00 86.81 183 THR A C 1
ATOM 1384 O O . THR A 1 183 ? 6.956 -3.459 5.668 1.00 86.81 183 THR A O 1
ATOM 1387 N N . PRO A 1 184 ? 8.311 -3.988 7.372 1.00 89.44 184 PRO A N 1
ATOM 1388 C CA . PRO A 1 184 ? 9.497 -4.062 6.523 1.00 89.44 184 PRO A CA 1
ATOM 1389 C C . PRO A 1 184 ? 9.336 -5.147 5.441 1.00 89.44 184 PRO A C 1
ATOM 1391 O O . PRO A 1 184 ? 8.916 -6.263 5.770 1.00 89.44 184 PRO A O 1
ATOM 1394 N N . PRO A 1 185 ? 9.657 -4.863 4.169 1.00 91.62 185 PRO A N 1
ATOM 1395 C CA . PRO A 1 185 ? 9.534 -5.834 3.097 1.00 91.62 185 PRO A CA 1
ATOM 1396 C C . PRO A 1 185 ? 10.656 -6.871 3.136 1.00 91.62 185 PRO A C 1
ATOM 1398 O O . PRO A 1 185 ? 11.772 -6.630 3.600 1.00 91.62 185 PRO A O 1
ATOM 1401 N N . GLN A 1 186 ? 10.376 -8.041 2.572 1.00 93.06 186 GLN A N 1
ATOM 1402 C CA . GLN A 1 186 ? 11.353 -9.108 2.398 1.00 93.06 186 GLN A CA 1
ATOM 1403 C C . GLN A 1 186 ? 11.956 -9.037 0.999 1.00 93.06 186 GLN A C 1
ATOM 1405 O O . GLN A 1 186 ? 11.276 -9.280 0.002 1.00 93.06 186 GLN A O 1
ATOM 1410 N N . PHE A 1 187 ? 13.243 -8.707 0.915 1.00 94.88 187 PHE A N 1
ATOM 1411 C CA . PHE A 1 187 ? 13.922 -8.573 -0.369 1.00 94.88 187 PHE A CA 1
ATOM 1412 C C . PHE A 1 187 ? 14.280 -9.924 -0.979 1.00 94.88 187 PHE A C 1
ATOM 1414 O O . PHE A 1 187 ? 14.992 -10.722 -0.376 1.00 94.88 187 PHE A O 1
ATOM 1421 N N . VAL A 1 188 ? 13.863 -10.141 -2.222 1.00 95.25 188 VAL A N 1
ATOM 1422 C CA . VAL A 1 188 ? 14.243 -11.317 -3.009 1.00 95.25 188 VAL A CA 1
ATOM 1423 C C . VAL A 1 188 ? 14.926 -10.903 -4.301 1.00 95.25 188 VAL A C 1
ATOM 1425 O O . VAL A 1 188 ? 14.758 -9.780 -4.782 1.00 95.25 188 VAL A O 1
ATOM 1428 N N . THR A 1 189 ? 15.667 -11.842 -4.881 1.00 97.00 189 THR A N 1
ATOM 1429 C CA . THR A 1 189 ? 16.111 -11.751 -6.271 1.00 97.00 189 THR A CA 1
ATOM 1430 C C . THR A 1 189 ? 15.199 -12.609 -7.136 1.00 97.00 189 THR A C 1
ATOM 1432 O O . THR A 1 189 ? 14.892 -13.735 -6.760 1.00 97.00 189 THR A O 1
ATOM 1435 N N . ALA A 1 190 ? 14.757 -12.106 -8.284 1.00 97.25 190 ALA A N 1
ATOM 1436 C CA . ALA A 1 190 ? 13.894 -12.847 -9.198 1.00 97.25 190 ALA A CA 1
ATOM 1437 C C . ALA A 1 190 ? 14.326 -12.648 -10.646 1.00 97.25 190 ALA A C 1
ATOM 1439 O O . ALA A 1 190 ? 14.766 -11.560 -11.021 1.00 97.25 190 ALA A O 1
ATOM 1440 N N . ARG A 1 191 ? 14.166 -13.687 -11.466 1.00 97.88 191 ARG A N 1
ATOM 1441 C CA . ARG A 1 191 ? 14.330 -13.584 -12.915 1.00 97.88 191 ARG A CA 1
ATOM 1442 C C . ARG A 1 191 ? 12.969 -13.335 -13.544 1.00 97.88 191 ARG A C 1
ATOM 1444 O O . ARG A 1 191 ? 12.014 -14.059 -13.269 1.00 97.88 191 ARG A O 1
ATOM 1451 N N . VAL A 1 192 ? 12.886 -12.321 -14.388 1.00 98.12 192 VAL A N 1
ATOM 1452 C CA . VAL A 1 192 ? 11.661 -11.868 -15.045 1.00 98.12 192 VAL A CA 1
ATOM 1453 C C . VAL A 1 192 ? 11.922 -11.767 -16.538 1.00 98.12 192 VAL A C 1
ATOM 1455 O O . VAL A 1 192 ? 12.963 -11.260 -16.945 1.00 98.12 192 VAL A O 1
ATOM 1458 N N . ARG A 1 193 ? 10.971 -12.218 -17.351 1.00 98.38 193 ARG A N 1
ATOM 1459 C CA . ARG A 1 193 ? 10.959 -11.956 -18.789 1.00 98.38 193 ARG A CA 1
ATOM 1460 C C . ARG A 1 193 ? 10.027 -10.798 -19.075 1.00 98.38 193 ARG A C 1
ATOM 1462 O O . ARG A 1 193 ? 8.821 -10.939 -18.890 1.00 98.38 193 ARG A O 1
ATOM 1469 N N . LEU A 1 194 ? 10.581 -9.676 -19.514 1.00 98.25 194 LEU A N 1
ATOM 1470 C CA . LEU A 1 194 ? 9.812 -8.528 -19.990 1.00 98.25 194 LEU A CA 1
ATOM 1471 C C . LEU A 1 194 ? 9.565 -8.695 -21.488 1.00 98.25 194 LEU A C 1
ATOM 1473 O O . LEU A 1 194 ? 10.483 -9.086 -22.204 1.00 98.25 194 LEU A O 1
ATOM 1477 N N . ALA A 1 195 ? 8.358 -8.394 -21.958 1.00 97.00 195 ALA A N 1
ATOM 1478 C CA . ALA A 1 195 ? 7.967 -8.552 -23.355 1.00 97.00 195 ALA A CA 1
ATOM 1479 C C . ALA A 1 195 ? 7.387 -7.247 -23.914 1.00 97.00 195 ALA A C 1
ATOM 1481 O O . ALA A 1 195 ? 6.545 -6.611 -23.280 1.00 97.00 195 ALA A O 1
ATOM 1482 N N . SER A 1 196 ? 7.857 -6.834 -25.092 1.00 96.75 196 SER A N 1
ATOM 1483 C CA . SER A 1 196 ? 7.384 -5.641 -25.813 1.00 96.75 196 SER A CA 1
ATOM 1484 C C . SER A 1 196 ? 7.982 -5.594 -27.228 1.00 96.75 196 SER A C 1
ATOM 1486 O O . SER A 1 196 ? 8.626 -6.541 -27.678 1.00 96.75 196 SER A O 1
ATOM 1488 N N . ALA A 1 197 ? 7.778 -4.487 -27.940 1.00 94.50 197 ALA A N 1
ATOM 1489 C CA . ALA A 1 197 ? 8.502 -4.182 -29.168 1.00 94.50 197 ALA A CA 1
ATOM 1490 C C . ALA A 1 197 ? 10.013 -3.964 -28.892 1.00 94.50 197 ALA A C 1
ATOM 1492 O O . ALA A 1 197 ? 10.381 -3.578 -27.775 1.00 94.50 197 ALA A O 1
ATOM 1493 N N . PRO A 1 198 ? 10.898 -4.150 -29.895 1.00 94.81 198 PRO A N 1
ATOM 1494 C CA . PRO A 1 198 ? 12.348 -4.020 -29.716 1.00 94.81 198 PRO A CA 1
ATOM 1495 C C . PRO A 1 198 ? 12.795 -2.666 -29.142 1.00 94.81 198 PRO A C 1
ATOM 1497 O O . PRO A 1 198 ? 13.731 -2.605 -28.346 1.00 94.81 198 PRO A O 1
ATOM 1500 N N . GLU A 1 199 ? 12.120 -1.583 -29.536 1.00 94.06 199 GLU A N 1
ATOM 1501 C CA . GLU A 1 199 ? 12.464 -0.206 -29.168 1.00 94.06 199 GLU A CA 1
ATOM 1502 C C . GLU A 1 199 ? 12.386 0.043 -27.642 1.00 94.06 199 GLU A C 1
ATOM 1504 O O . GLU A 1 199 ? 13.421 0.379 -27.060 1.00 94.06 199 GLU A O 1
ATOM 1509 N N . PRO A 1 200 ? 11.250 -0.189 -26.942 1.00 94.62 200 PRO A N 1
ATOM 1510 C CA . PRO A 1 200 ? 11.198 -0.131 -25.478 1.00 94.62 200 PRO A CA 1
ATOM 1511 C C . PRO A 1 200 ? 12.162 -1.090 -24.775 1.00 94.62 200 PRO A C 1
ATOM 1513 O O . PRO A 1 200 ? 12.780 -0.725 -23.774 1.00 94.62 200 PRO A O 1
ATOM 1516 N N . LEU A 1 201 ? 12.325 -2.313 -25.293 1.00 96.44 201 LEU A N 1
ATOM 1517 C CA . LEU A 1 201 ? 13.206 -3.306 -24.673 1.00 96.44 201 LEU A CA 1
ATOM 1518 C C . LEU A 1 201 ? 14.663 -2.839 -24.675 1.00 96.44 201 LEU A C 1
ATOM 1520 O O . LEU A 1 201 ? 15.374 -3.055 -23.692 1.00 96.44 201 LEU A O 1
ATOM 1524 N N . ALA A 1 202 ? 15.111 -2.151 -25.729 1.00 95.19 202 ALA A N 1
ATOM 1525 C CA . ALA A 1 202 ? 16.463 -1.601 -25.826 1.00 95.19 202 ALA A CA 1
ATOM 1526 C C . ALA A 1 202 ? 16.783 -0.552 -24.740 1.00 95.19 202 ALA A C 1
ATOM 1528 O O . ALA A 1 202 ? 17.956 -0.317 -24.438 1.00 95.19 202 ALA A O 1
ATOM 1529 N N . LEU A 1 203 ? 15.764 0.053 -24.115 1.00 96.50 203 LEU A N 1
ATOM 1530 C CA . LEU A 1 203 ? 15.931 1.055 -23.057 1.00 96.50 203 LEU A CA 1
ATOM 1531 C C . LEU A 1 203 ? 16.239 0.454 -21.681 1.00 96.50 203 LEU A C 1
ATOM 1533 O O . LEU A 1 203 ? 16.767 1.178 -20.830 1.00 96.50 203 LEU A O 1
ATOM 1537 N N . VAL A 1 204 ? 15.934 -0.832 -21.475 1.00 97.75 204 VAL A N 1
ATOM 1538 C CA . VAL A 1 204 ? 16.109 -1.538 -20.197 1.00 97.75 204 VAL A CA 1
ATOM 1539 C C . VAL A 1 204 ? 17.586 -1.593 -19.816 1.00 97.75 204 VAL A C 1
ATOM 1541 O O . VAL A 1 204 ? 18.417 -2.024 -20.616 1.00 97.75 204 VAL A O 1
ATOM 1544 N N . ARG A 1 205 ? 17.941 -1.179 -18.601 1.00 97.44 205 ARG A N 1
ATOM 1545 C CA . ARG A 1 205 ? 19.322 -1.140 -18.101 1.00 97.44 205 ARG A CA 1
ATOM 1546 C C . ARG A 1 205 ? 19.391 -1.582 -16.642 1.00 97.44 205 ARG A C 1
ATOM 1548 O O . ARG A 1 205 ? 18.410 -1.535 -15.908 1.00 97.44 205 ARG A O 1
ATOM 1555 N N . VAL A 1 206 ? 20.581 -2.006 -16.221 1.00 98.19 206 VAL A N 1
ATOM 1556 C CA . VAL A 1 206 ? 20.878 -2.202 -14.796 1.00 98.19 206 VAL A CA 1
ATOM 1557 C C . VAL A 1 206 ? 20.724 -0.863 -14.075 1.00 98.19 206 VAL A C 1
ATOM 1559 O O . VAL A 1 206 ? 21.193 0.160 -14.569 1.00 98.19 206 VAL A O 1
ATOM 1562 N N . GLY A 1 207 ? 20.071 -0.885 -12.916 1.00 97.31 207 GLY A N 1
ATOM 1563 C CA . GLY A 1 207 ? 19.718 0.297 -12.135 1.00 97.31 207 GLY A CA 1
ATOM 1564 C C . GLY A 1 207 ? 18.308 0.822 -12.397 1.00 97.31 207 GLY A C 1
ATOM 1565 O O . GLY A 1 207 ? 17.839 1.645 -11.614 1.00 97.31 207 GLY A O 1
ATOM 1566 N N . ASP A 1 208 ? 17.612 0.331 -13.428 1.00 97.81 208 ASP A N 1
ATOM 1567 C CA . ASP A 1 208 ? 16.216 0.703 -13.667 1.00 97.81 208 ASP A CA 1
ATOM 1568 C C . ASP A 1 208 ? 15.356 0.277 -12.482 1.00 97.81 208 ASP A C 1
ATOM 1570 O O . ASP A 1 208 ? 15.382 -0.883 -12.065 1.00 97.81 208 ASP A O 1
ATOM 1574 N N . ARG A 1 209 ? 14.613 1.232 -11.929 1.00 96.69 209 ARG A N 1
ATOM 1575 C CA . ARG A 1 209 ? 13.812 1.068 -10.719 1.00 96.69 209 ARG A CA 1
ATOM 1576 C C . ARG A 1 209 ? 12.352 1.335 -11.044 1.00 96.69 209 ARG A C 1
ATOM 1578 O O . ARG A 1 209 ? 12.059 2.301 -11.742 1.00 96.69 209 ARG A O 1
ATOM 1585 N N . ASP A 1 210 ? 11.470 0.492 -10.518 1.00 95.25 210 ASP A N 1
ATOM 1586 C CA . ASP A 1 210 ? 10.025 0.692 -10.605 1.00 95.25 210 ASP A CA 1
ATOM 1587 C C . ASP A 1 210 ? 9.653 2.074 -10.037 1.00 95.25 210 ASP A C 1
ATOM 1589 O O . ASP A 1 210 ? 10.184 2.475 -8.996 1.00 95.25 210 ASP A O 1
ATOM 1593 N N . ASP A 1 211 ? 8.772 2.801 -10.724 1.00 90.88 211 ASP A N 1
ATOM 1594 C CA . ASP A 1 211 ? 8.390 4.189 -10.433 1.00 90.88 211 ASP A CA 1
ATOM 1595 C C . ASP A 1 211 ? 7.437 4.250 -9.234 1.00 90.88 211 ASP A C 1
ATOM 1597 O O . ASP A 1 211 ? 6.248 4.553 -9.338 1.00 90.88 211 ASP A O 1
ATOM 1601 N N . ILE A 1 212 ? 7.972 3.868 -8.076 1.00 89.12 212 ILE A N 1
ATOM 1602 C CA . ILE A 1 212 ? 7.358 4.037 -6.768 1.00 89.12 212 ILE A CA 1
ATOM 1603 C C . ILE A 1 212 ? 8.384 4.567 -5.774 1.00 89.12 212 ILE A C 1
ATOM 1605 O O . ILE A 1 212 ? 9.576 4.244 -5.811 1.00 89.12 212 ILE A O 1
ATOM 1609 N N . LEU A 1 213 ? 7.889 5.365 -4.833 1.00 91.31 213 LEU A N 1
ATOM 1610 C CA . LEU A 1 213 ? 8.723 6.003 -3.824 1.00 91.31 213 LEU A CA 1
ATOM 1611 C C . LEU A 1 213 ? 9.207 5.023 -2.736 1.00 91.31 213 LEU A C 1
ATOM 1613 O O . LEU A 1 213 ? 10.285 5.233 -2.167 1.00 91.31 213 LEU A O 1
ATOM 1617 N N . ASP A 1 214 ? 8.443 3.958 -2.481 1.00 93.25 214 ASP A N 1
ATOM 1618 C CA . ASP A 1 214 ? 8.682 2.961 -1.431 1.00 93.25 214 ASP A CA 1
ATOM 1619 C C . ASP A 1 214 ? 9.941 2.112 -1.693 1.00 93.25 214 ASP A C 1
ATOM 1621 O O . ASP A 1 214 ? 10.430 1.962 -2.822 1.00 93.25 214 ASP A O 1
ATOM 1625 N N . GLU A 1 215 ? 10.505 1.543 -0.630 1.00 92.50 215 GLU A N 1
ATOM 1626 C CA . GLU A 1 215 ? 11.688 0.685 -0.712 1.00 92.50 215 GLU A CA 1
ATOM 1627 C C . GLU A 1 215 ? 11.439 -0.669 -1.389 1.00 92.50 215 GLU A C 1
ATOM 1629 O O . GLU A 1 215 ? 12.393 -1.268 -1.891 1.00 92.50 215 GLU A O 1
ATOM 1634 N N . ARG A 1 216 ? 10.179 -1.115 -1.488 1.00 94.56 216 ARG A N 1
ATOM 1635 C CA . ARG A 1 216 ? 9.783 -2.327 -2.218 1.00 94.56 216 ARG A CA 1
ATOM 1636 C C . ARG A 1 216 ? 10.114 -2.279 -3.697 1.00 94.56 216 ARG A C 1
ATOM 1638 O O . ARG A 1 216 ? 10.266 -3.350 -4.281 1.00 94.56 216 ARG A O 1
ATOM 1645 N N . ALA A 1 217 ? 10.242 -1.081 -4.277 1.00 95.62 217 ALA A N 1
ATOM 1646 C CA . ALA A 1 217 ? 10.436 -0.861 -5.707 1.00 95.62 217 ALA A CA 1
ATOM 1647 C C . ALA A 1 217 ? 11.439 -1.848 -6.315 1.00 95.62 217 ALA A C 1
ATOM 1649 O O . ALA A 1 217 ? 12.623 -1.869 -5.950 1.00 95.62 217 ALA A O 1
ATOM 1650 N N . ALA A 1 218 ? 10.968 -2.653 -7.264 1.00 97.44 218 ALA A N 1
ATOM 1651 C CA . ALA A 1 218 ? 11.824 -3.572 -7.986 1.00 97.44 218 ALA A CA 1
ATOM 1652 C C . ALA A 1 218 ? 12.932 -2.795 -8.702 1.00 97.44 218 ALA A C 1
ATOM 1654 O O . ALA A 1 218 ? 12.684 -1.766 -9.321 1.00 97.44 218 ALA A O 1
ATOM 1655 N N . THR A 1 219 ? 14.164 -3.285 -8.615 1.00 98.25 219 THR A N 1
ATOM 1656 C CA . THR A 1 219 ? 15.321 -2.700 -9.297 1.00 98.25 219 THR A CA 1
ATOM 1657 C C . THR A 1 219 ? 15.991 -3.759 -10.152 1.00 98.25 219 THR A C 1
ATOM 1659 O O . THR A 1 219 ? 16.306 -4.839 -9.653 1.00 98.25 219 THR A O 1
ATOM 1662 N N . VAL A 1 220 ? 16.234 -3.457 -11.424 1.00 98.25 220 VAL A N 1
ATOM 1663 C CA . VAL A 1 220 ? 16.987 -4.311 -12.343 1.00 98.25 220 VAL A CA 1
ATOM 1664 C C . VAL A 1 220 ? 18.443 -4.354 -11.887 1.00 98.25 220 VAL A C 1
AT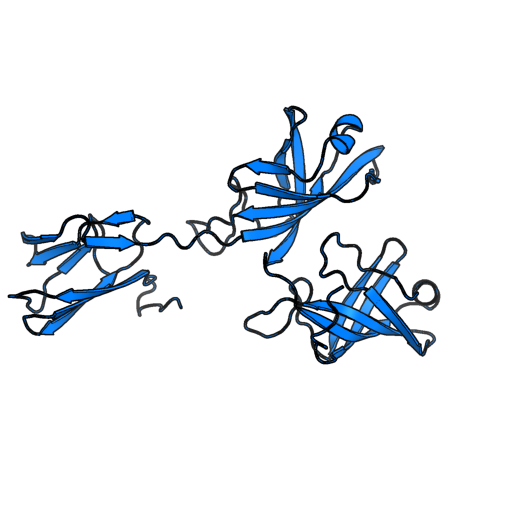OM 1666 O O . VAL A 1 220 ? 19.148 -3.350 -11.934 1.00 98.25 220 VAL A O 1
ATOM 1669 N N . ILE A 1 221 ? 18.904 -5.523 -11.450 1.00 98.25 221 ILE A N 1
ATOM 1670 C CA . ILE A 1 221 ? 20.284 -5.744 -10.992 1.00 98.25 221 ILE A CA 1
ATOM 1671 C C . ILE A 1 221 ? 21.147 -6.449 -12.042 1.00 98.25 221 ILE A C 1
ATOM 1673 O O . ILE A 1 221 ? 22.368 -6.339 -12.000 1.00 98.25 221 ILE A O 1
ATOM 1677 N N . ALA A 1 222 ? 20.531 -7.134 -13.007 1.00 98.06 222 ALA A N 1
ATOM 1678 C CA . ALA A 1 222 ? 21.220 -7.677 -14.172 1.00 98.06 222 ALA A CA 1
ATOM 1679 C C . ALA A 1 222 ? 20.286 -7.723 -15.384 1.00 98.06 222 ALA A C 1
ATOM 1681 O O . ALA A 1 222 ? 19.083 -7.947 -15.247 1.00 98.06 222 ALA A O 1
ATOM 1682 N N . VAL A 1 223 ? 20.856 -7.557 -16.576 1.00 97.88 223 VAL A N 1
ATOM 1683 C CA . VAL A 1 223 ? 20.162 -7.755 -17.852 1.00 97.88 223 VAL A CA 1
ATOM 1684 C C . VAL A 1 223 ? 20.784 -8.964 -18.538 1.00 97.88 223 VAL A C 1
ATOM 1686 O O . VAL A 1 223 ? 21.999 -9.011 -18.719 1.00 97.88 223 VAL A O 1
ATOM 1689 N N . GLY A 1 224 ? 19.956 -9.950 -18.861 1.00 94.31 224 GLY A N 1
ATOM 1690 C CA . GLY A 1 224 ? 20.345 -11.189 -19.520 1.00 94.31 224 GLY A CA 1
ATOM 1691 C C . GLY A 1 224 ? 20.108 -11.146 -21.027 1.00 94.31 224 GLY A C 1
ATOM 1692 O O . GLY A 1 224 ? 20.309 -10.121 -21.685 1.00 94.31 224 GLY A O 1
ATOM 1693 N N . SER A 1 225 ? 19.693 -12.289 -21.573 1.00 92.06 225 SER A N 1
ATOM 1694 C CA . SER A 1 225 ? 19.440 -12.472 -23.001 1.00 92.06 225 SER A CA 1
ATOM 1695 C C . SER A 1 225 ? 18.396 -11.490 -23.521 1.00 92.06 225 SER A C 1
ATOM 1697 O O . SER A 1 225 ? 17.326 -11.329 -22.933 1.00 92.06 225 SER A O 1
ATOM 1699 N N . ARG A 1 226 ? 18.714 -10.860 -24.653 1.00 95.06 226 ARG A N 1
ATOM 1700 C CA . ARG A 1 226 ? 17.797 -10.018 -25.420 1.00 95.06 226 ARG A CA 1
ATOM 1701 C C . ARG A 1 226 ? 17.389 -10.751 -26.681 1.00 95.06 226 ARG A C 1
ATOM 1703 O O . ARG A 1 226 ? 18.242 -11.197 -27.448 1.00 95.06 226 ARG A O 1
ATOM 1710 N N . HIS A 1 227 ? 16.092 -10.818 -26.896 1.00 93.25 227 HIS A N 1
ATOM 1711 C CA . HIS A 1 227 ? 15.471 -11.339 -28.097 1.00 93.25 227 HIS A CA 1
ATOM 1712 C C . HIS A 1 227 ? 14.695 -10.215 -28.790 1.00 93.25 227 HIS A C 1
ATOM 1714 O O . HIS A 1 227 ? 14.620 -9.090 -28.295 1.00 93.25 227 HIS A O 1
ATOM 1720 N N . ALA A 1 228 ? 14.138 -10.499 -29.968 1.00 92.12 228 ALA A N 1
ATOM 1721 C CA . ALA A 1 228 ? 13.403 -9.493 -30.735 1.00 92.12 228 ALA A CA 1
ATOM 1722 C C . ALA A 1 228 ? 12.179 -8.948 -29.973 1.00 92.12 228 ALA A C 1
ATOM 1724 O O . ALA A 1 228 ? 11.824 -7.786 -30.136 1.00 92.12 228 ALA A O 1
ATOM 1725 N N . THR A 1 229 ? 11.548 -9.779 -29.144 1.00 95.88 229 THR A N 1
ATOM 1726 C CA . THR A 1 229 ? 10.266 -9.479 -28.485 1.00 95.88 229 THR A CA 1
ATOM 1727 C C . THR A 1 229 ? 10.326 -9.526 -26.966 1.00 95.88 229 THR A C 1
ATOM 1729 O O . THR A 1 229 ? 9.322 -9.261 -26.305 1.00 95.88 229 THR A O 1
ATOM 1732 N N . ASP A 1 230 ? 11.478 -9.872 -26.396 1.00 97.56 230 ASP A N 1
ATOM 1733 C CA . ASP A 1 230 ? 11.624 -10.020 -24.956 1.00 97.56 230 ASP A CA 1
ATOM 1734 C C . ASP A 1 230 ? 13.061 -9.817 -24.468 1.00 97.56 230 ASP A C 1
ATOM 1736 O O . ASP A 1 230 ? 14.033 -9.892 -25.222 1.00 97.56 230 ASP A O 1
ATOM 1740 N N . VAL A 1 231 ? 13.182 -9.517 -23.177 1.00 98.06 231 VAL A N 1
ATOM 1741 C CA . VAL A 1 231 ? 14.453 -9.475 -22.456 1.00 98.06 231 VAL A CA 1
ATOM 1742 C C . VAL A 1 231 ? 14.296 -10.145 -21.100 1.00 98.06 231 VAL A C 1
ATOM 1744 O O . VAL A 1 231 ? 13.381 -9.831 -20.333 1.00 98.06 231 VAL A O 1
ATOM 1747 N N . ASP A 1 232 ? 15.218 -11.050 -20.787 1.00 98.06 232 ASP A N 1
ATOM 1748 C CA . ASP A 1 232 ? 15.341 -11.602 -19.445 1.00 98.06 232 ASP A CA 1
ATOM 1749 C C . ASP A 1 232 ? 16.101 -10.598 -18.568 1.00 98.06 232 ASP A C 1
ATOM 1751 O O . ASP A 1 232 ? 17.203 -10.158 -18.899 1.00 98.06 232 ASP A O 1
ATOM 1755 N N . VAL A 1 233 ? 15.537 -10.248 -17.418 1.00 98.19 233 VAL A N 1
ATOM 1756 C CA . VAL A 1 233 ? 16.174 -9.407 -16.402 1.00 98.19 233 VAL A CA 1
ATOM 1757 C C . VAL A 1 233 ? 16.186 -10.116 -15.063 1.00 98.19 233 VAL A C 1
ATOM 1759 O O . VAL A 1 233 ? 15.308 -10.916 -14.746 1.00 98.19 233 VAL A O 1
ATOM 1762 N N . THR A 1 234 ? 17.186 -9.803 -14.253 1.00 98.19 234 THR A N 1
ATOM 1763 C CA . THR A 1 234 ? 17.189 -10.146 -12.835 1.00 98.19 234 THR A CA 1
ATOM 1764 C C . THR A 1 234 ? 16.876 -8.888 -12.046 1.00 98.19 234 THR A C 1
ATOM 1766 O O . THR A 1 234 ? 17.536 -7.864 -12.231 1.00 98.19 234 THR A O 1
ATOM 1769 N N . ILE A 1 235 ? 15.882 -8.964 -11.167 1.00 97.88 235 ILE A N 1
ATOM 1770 C CA . ILE A 1 235 ? 15.451 -7.861 -10.311 1.00 97.88 235 ILE A CA 1
ATOM 1771 C C . ILE A 1 235 ? 15.688 -8.186 -8.839 1.00 97.88 235 ILE A C 1
ATOM 1773 O O . ILE A 1 235 ? 15.573 -9.340 -8.428 1.00 97.88 235 ILE A O 1
ATOM 1777 N N . ARG A 1 236 ? 15.957 -7.154 -8.040 1.00 97.69 236 ARG A N 1
ATOM 1778 C CA . ARG A 1 236 ? 15.786 -7.169 -6.584 1.00 97.69 236 ARG A CA 1
ATOM 1779 C C . ARG A 1 236 ? 14.466 -6.481 -6.256 1.00 97.69 236 ARG A C 1
ATOM 1781 O O . ARG A 1 236 ? 14.305 -5.328 -6.640 1.00 97.69 236 ARG A O 1
ATOM 1788 N N . ALA A 1 237 ? 13.552 -7.145 -5.557 1.00 96.31 237 ALA A N 1
ATOM 1789 C CA . ALA A 1 237 ? 12.243 -6.588 -5.199 1.00 96.31 237 ALA A CA 1
ATOM 1790 C C . ALA A 1 237 ? 11.921 -6.850 -3.726 1.00 96.31 237 ALA A C 1
ATOM 1792 O O . ALA A 1 237 ? 12.255 -7.918 -3.208 1.00 96.31 237 ALA A O 1
ATOM 1793 N N . GLY A 1 238 ? 11.292 -5.883 -3.058 1.00 95.88 238 GLY A N 1
ATOM 1794 C CA . GLY A 1 238 ? 10.763 -6.064 -1.708 1.00 95.88 238 GLY A CA 1
ATOM 1795 C C . GLY A 1 238 ? 9.351 -6.633 -1.767 1.00 95.88 238 GLY A C 1
ATOM 1796 O O . GLY A 1 238 ? 8.490 -6.081 -2.448 1.00 95.88 238 GLY A O 1
ATOM 1797 N N . LEU A 1 239 ? 9.127 -7.749 -1.080 1.00 93.75 239 LEU A N 1
ATOM 1798 C CA . LEU A 1 239 ? 7.854 -8.461 -1.068 1.00 93.75 239 LEU A CA 1
ATOM 1799 C C . LEU A 1 239 ? 7.192 -8.386 0.302 1.00 93.75 239 LEU A C 1
ATOM 1801 O O . LEU A 1 239 ? 7.866 -8.451 1.331 1.00 93.75 239 LEU A O 1
ATOM 1805 N N . ASP A 1 240 ? 5.867 -8.345 0.298 1.00 90.12 240 ASP A N 1
ATOM 1806 C CA . ASP A 1 240 ? 5.057 -8.502 1.497 1.00 90.12 240 ASP A CA 1
ATOM 1807 C C . ASP A 1 240 ? 4.625 -9.957 1.669 1.00 90.12 240 ASP A C 1
ATOM 1809 O O . ASP A 1 240 ? 4.467 -10.711 0.702 1.00 90.12 240 ASP A O 1
ATOM 1813 N N . GLN A 1 241 ? 4.425 -10.352 2.923 1.00 86.06 241 GLN A N 1
ATOM 1814 C CA . GLN A 1 241 ? 3.822 -11.635 3.256 1.00 86.06 241 GLN A CA 1
ATOM 1815 C C . GLN A 1 241 ? 2.304 -11.482 3.296 1.00 86.06 241 GLN A C 1
ATOM 1817 O O . GLN A 1 241 ? 1.774 -10.651 4.030 1.00 86.06 241 GLN A O 1
ATOM 1822 N N . SER A 1 242 ? 1.611 -12.304 2.516 1.00 81.94 242 SER A N 1
ATOM 1823 C CA . SER A 1 242 ? 0.160 -12.457 2.550 1.00 81.94 242 SER A CA 1
ATOM 1824 C C . SER A 1 242 ? -0.199 -13.893 2.933 1.00 81.94 242 SER A C 1
ATOM 1826 O O . SER A 1 242 ? 0.631 -14.802 2.870 1.00 81.94 242 SER A O 1
ATOM 1828 N N . ARG A 1 243 ? -1.464 -14.115 3.301 1.00 76.88 243 ARG A N 1
ATOM 1829 C CA . ARG A 1 243 ? -2.004 -15.447 3.608 1.00 76.88 243 ARG A CA 1
ATOM 1830 C C . ARG A 1 243 ? -1.798 -16.434 2.453 1.00 76.88 243 ARG A C 1
ATOM 1832 O O . ARG A 1 243 ? -1.517 -17.602 2.698 1.00 76.88 243 ARG A O 1
ATOM 1839 N N . ASP A 1 244 ? -1.885 -15.941 1.218 1.00 77.06 244 ASP A N 1
ATOM 1840 C CA . ASP A 1 244 ? -1.765 -16.741 -0.009 1.00 77.06 244 ASP A CA 1
ATOM 1841 C C . ASP A 1 244 ? -0.324 -16.805 -0.555 1.00 77.06 244 ASP A C 1
ATOM 1843 O O . ASP A 1 244 ? -0.079 -17.303 -1.658 1.00 77.06 244 ASP A O 1
ATOM 1847 N N . GLY A 1 245 ? 0.645 -16.303 0.216 1.00 85.62 245 GLY A N 1
ATOM 1848 C CA . GLY A 1 245 ? 2.065 -16.293 -0.115 1.00 85.62 245 GLY A CA 1
ATOM 1849 C C . GLY A 1 245 ? 2.627 -14.887 -0.306 1.00 85.62 245 GLY A C 1
ATOM 1850 O O . GLY A 1 245 ? 2.071 -13.891 0.152 1.00 85.62 245 GLY A O 1
ATOM 1851 N N . ARG A 1 246 ? 3.776 -14.803 -0.976 1.00 89.94 246 ARG A N 1
ATOM 1852 C CA . ARG A 1 246 ? 4.476 -13.532 -1.184 1.00 89.94 246 ARG A CA 1
ATOM 1853 C C . ARG A 1 246 ? 3.780 -12.693 -2.249 1.00 89.94 246 ARG A C 1
ATOM 1855 O O . ARG A 1 246 ? 3.413 -13.209 -3.310 1.00 89.94 246 ARG A O 1
ATOM 1862 N N . VAL A 1 247 ? 3.658 -11.398 -1.988 1.00 91.56 247 VAL A N 1
ATOM 1863 C CA . VAL A 1 247 ? 3.071 -10.434 -2.918 1.00 91.56 247 VAL A CA 1
ATOM 1864 C C . VAL A 1 247 ? 4.029 -9.281 -3.188 1.00 91.56 247 VAL A C 1
ATOM 1866 O O . VAL A 1 247 ? 4.762 -8.840 -2.309 1.00 91.56 247 VAL A O 1
ATOM 1869 N N . TYR A 1 248 ? 4.017 -8.792 -4.421 1.00 92.94 248 TYR A N 1
ATOM 1870 C CA . TYR A 1 248 ? 4.637 -7.537 -4.823 1.00 92.94 248 TYR A CA 1
ATOM 1871 C C . TYR A 1 248 ? 3.503 -6.578 -5.156 1.00 92.94 248 TYR A C 1
ATOM 1873 O O . TYR A 1 248 ? 2.743 -6.855 -6.088 1.00 92.94 248 TYR A O 1
ATOM 1881 N N . ARG A 1 249 ? 3.361 -5.482 -4.400 1.00 87.12 249 ARG A N 1
ATOM 1882 C CA . ARG A 1 249 ? 2.372 -4.430 -4.706 1.00 87.12 249 ARG A CA 1
ATOM 1883 C C . ARG A 1 249 ? 0.941 -4.974 -4.845 1.00 87.12 249 ARG A C 1
ATOM 1885 O O . ARG A 1 249 ? 0.261 -4.797 -5.855 1.00 87.12 249 ARG A O 1
ATOM 1892 N N . GLY A 1 250 ? 0.542 -5.796 -3.871 1.00 82.50 250 GLY A N 1
ATOM 1893 C CA . GLY A 1 250 ? -0.767 -6.461 -3.831 1.00 82.50 250 GLY A CA 1
ATOM 1894 C C . GLY A 1 250 ? -0.971 -7.608 -4.832 1.00 82.50 250 GLY A C 1
ATOM 1895 O O . GLY A 1 250 ? -2.027 -8.236 -4.825 1.00 82.50 250 GLY A O 1
ATOM 1896 N N . ARG A 1 251 ? 0.014 -7.927 -5.682 1.00 88.00 251 ARG A N 1
ATOM 1897 C CA . ARG A 1 251 ? -0.083 -9.004 -6.680 1.00 88.00 251 ARG A CA 1
ATOM 1898 C C . ARG A 1 251 ? 0.762 -10.201 -6.279 1.00 88.00 251 ARG A C 1
ATOM 1900 O O . ARG A 1 251 ? 1.880 -10.043 -5.799 1.00 88.00 251 ARG A O 1
ATOM 1907 N N . ALA A 1 252 ? 0.243 -11.406 -6.506 1.00 90.94 252 ALA A N 1
ATOM 1908 C CA . ALA A 1 252 ? 0.976 -12.640 -6.237 1.00 90.94 252 ALA A CA 1
ATOM 1909 C C . ALA A 1 252 ? 2.337 -12.640 -6.947 1.00 90.94 252 ALA A C 1
ATOM 1911 O O . ALA A 1 252 ? 2.409 -12.398 -8.151 1.00 90.94 252 ALA A O 1
ATOM 1912 N N . PHE A 1 253 ? 3.403 -12.953 -6.210 1.00 94.50 253 PHE A N 1
ATOM 1913 C CA . PHE A 1 253 ? 4.764 -12.960 -6.733 1.00 94.50 253 PHE A CA 1
ATOM 1914 C C . PHE A 1 253 ? 5.365 -14.366 -6.648 1.00 94.50 253 PHE A C 1
ATOM 1916 O O . PHE A 1 253 ? 5.894 -14.800 -5.622 1.00 94.50 253 PHE A O 1
ATOM 1923 N N . LYS A 1 254 ? 5.237 -15.106 -7.750 1.00 94.56 254 LYS A N 1
ATOM 1924 C CA . LYS A 1 254 ? 5.699 -16.491 -7.922 1.00 94.56 254 LYS A CA 1
ATOM 1925 C C . LYS A 1 254 ? 5.995 -16.764 -9.395 1.00 94.56 254 LYS A C 1
ATOM 1927 O O . LYS A 1 254 ? 5.541 -16.009 -10.250 1.00 94.56 254 LYS A O 1
ATOM 1932 N N . ALA A 1 255 ? 6.710 -17.845 -9.698 1.00 95.81 255 ALA A N 1
ATOM 1933 C CA . ALA A 1 255 ? 6.943 -18.258 -11.081 1.00 95.81 255 ALA A CA 1
ATOM 1934 C C . ALA A 1 255 ? 5.617 -18.375 -11.864 1.00 95.81 255 ALA A C 1
ATOM 1936 O O . ALA A 1 255 ? 4.625 -18.899 -11.354 1.00 95.81 255 ALA A O 1
ATOM 1937 N N . GLY A 1 256 ? 5.602 -17.840 -13.084 1.00 96.62 256 GLY A N 1
ATOM 1938 C CA . GLY A 1 256 ? 4.433 -17.725 -13.955 1.00 96.62 256 GLY A CA 1
ATOM 1939 C C . GLY A 1 256 ? 3.509 -16.537 -13.661 1.00 96.62 256 GLY A C 1
ATOM 1940 O O . GLY A 1 256 ? 2.591 -16.295 -14.440 1.00 96.62 256 GLY A O 1
ATOM 1941 N N . ALA A 1 257 ? 3.716 -15.786 -12.574 1.00 95.81 257 ALA A N 1
ATOM 1942 C CA . ALA A 1 257 ? 2.894 -14.616 -12.274 1.00 95.81 257 ALA A CA 1
ATOM 1943 C C . ALA A 1 257 ? 3.213 -13.439 -13.216 1.00 95.81 257 ALA A C 1
ATOM 1945 O O . ALA A 1 257 ? 4.381 -13.258 -13.584 1.00 95.81 257 ALA A O 1
ATOM 1946 N N . PRO A 1 258 ? 2.211 -12.617 -13.585 1.00 96.69 258 PRO A N 1
ATOM 1947 C CA . PRO A 1 258 ? 2.444 -11.406 -14.358 1.00 96.69 258 PRO A CA 1
ATOM 1948 C C . PRO A 1 258 ? 3.266 -10.406 -13.545 1.00 96.69 258 PRO A C 1
ATOM 1950 O O . PRO A 1 258 ? 3.087 -10.265 -12.333 1.00 96.69 258 PRO A O 1
ATOM 1953 N N . PHE A 1 259 ? 4.142 -9.682 -14.227 1.00 97.00 259 PHE A N 1
ATOM 1954 C CA . PHE A 1 259 ? 4.972 -8.644 -13.639 1.00 97.00 259 PHE A CA 1
ATOM 1955 C C . PHE A 1 259 ? 4.985 -7.412 -14.533 1.00 97.00 259 PHE A C 1
ATOM 1957 O O . PHE A 1 259 ? 5.118 -7.532 -15.747 1.00 97.00 259 PHE A O 1
ATOM 1964 N N . ARG A 1 260 ? 4.907 -6.234 -13.918 1.00 96.25 260 ARG A N 1
ATOM 1965 C CA . ARG A 1 260 ? 4.979 -4.948 -14.603 1.00 96.25 260 ARG A CA 1
ATOM 1966 C C . ARG A 1 260 ? 6.152 -4.159 -14.047 1.00 96.25 260 ARG A C 1
ATOM 1968 O O . ARG A 1 260 ? 6.226 -3.967 -12.837 1.00 96.25 260 ARG A O 1
ATOM 1975 N N . LEU A 1 261 ? 7.019 -3.677 -14.930 1.00 96.88 261 LEU A N 1
ATOM 1976 C CA . LEU A 1 261 ? 8.069 -2.718 -14.606 1.00 96.88 261 LEU A CA 1
ATOM 1977 C C . LEU A 1 261 ? 7.700 -1.372 -15.223 1.00 96.88 261 LEU A C 1
ATOM 1979 O O . LEU A 1 261 ? 7.648 -1.252 -16.448 1.00 96.88 261 LEU A O 1
ATOM 1983 N N . SER A 1 262 ? 7.428 -0.376 -14.386 1.00 95.50 262 SER A N 1
ATOM 1984 C CA . SER A 1 262 ? 7.136 0.986 -14.837 1.00 95.50 262 SER A CA 1
ATOM 1985 C C . SER A 1 262 ? 8.301 1.889 -14.459 1.00 95.50 262 SER A C 1
ATOM 1987 O O . SER A 1 262 ? 8.722 1.897 -13.317 1.00 95.50 262 SER A O 1
ATOM 1989 N N . THR A 1 263 ? 8.837 2.638 -15.408 1.00 94.75 263 THR A N 1
ATOM 1990 C CA . THR A 1 263 ? 9.880 3.646 -15.188 1.00 94.75 263 THR A CA 1
ATOM 1991 C C . THR A 1 263 ? 9.425 4.961 -15.817 1.00 94.75 263 THR A C 1
ATOM 1993 O O . THR A 1 263 ? 8.408 5.007 -16.510 1.00 94.75 263 THR A O 1
ATOM 1996 N N . ASP A 1 264 ? 10.211 6.019 -15.653 1.00 87.94 264 ASP A N 1
ATOM 1997 C CA . ASP A 1 264 ? 10.026 7.282 -16.371 1.00 87.94 264 ASP A CA 1
ATOM 1998 C C . ASP A 1 264 ? 10.170 7.140 -17.901 1.00 87.94 264 ASP A C 1
ATOM 2000 O O . ASP A 1 264 ? 9.632 7.949 -18.656 1.00 87.94 264 ASP A O 1
ATOM 2004 N N . ARG A 1 265 ? 10.887 6.109 -18.370 1.00 92.75 265 ARG A N 1
ATOM 2005 C CA . ARG A 1 265 ? 11.214 5.896 -19.791 1.00 92.75 265 ARG A CA 1
ATOM 2006 C C . ARG A 1 265 ? 10.326 4.873 -20.490 1.00 92.75 265 ARG A C 1
ATOM 2008 O O . ARG A 1 265 ? 10.230 4.901 -21.715 1.00 92.75 265 ARG A O 1
ATOM 2015 N N . TYR A 1 266 ? 9.733 3.938 -19.754 1.00 95.38 266 TYR A N 1
ATOM 2016 C CA . TYR A 1 266 ? 8.931 2.862 -20.331 1.00 95.38 266 TYR A CA 1
ATOM 2017 C C . TYR A 1 266 ? 8.012 2.205 -19.307 1.00 95.38 266 TYR A C 1
ATOM 2019 O O . TYR A 1 266 ? 8.271 2.207 -18.106 1.00 95.38 266 TYR A O 1
ATOM 2027 N N . VAL A 1 267 ? 6.994 1.521 -19.823 1.00 96.81 267 VAL A N 1
ATOM 2028 C CA . VAL A 1 267 ? 6.188 0.558 -19.077 1.00 96.81 267 VAL A CA 1
ATOM 2029 C C . VAL A 1 267 ? 6.250 -0.766 -19.820 1.00 96.81 267 VAL A C 1
ATOM 2031 O O . VAL A 1 267 ? 5.882 -0.835 -20.992 1.00 96.81 267 VAL A O 1
ATOM 2034 N N . LEU A 1 268 ? 6.732 -1.807 -19.148 1.00 97.62 268 LEU A N 1
ATOM 2035 C CA . LEU A 1 268 ? 6.861 -3.144 -19.713 1.00 97.62 268 LEU A CA 1
ATOM 2036 C C . LEU A 1 268 ? 6.089 -4.145 -18.865 1.00 97.62 268 LEU A C 1
ATOM 2038 O O . LEU A 1 268 ? 6.205 -4.158 -17.640 1.00 97.62 268 LEU A O 1
ATOM 2042 N N . GLU A 1 269 ? 5.328 -4.998 -19.538 1.00 97.62 269 GLU A N 1
ATOM 2043 C CA . GLU A 1 269 ? 4.672 -6.155 -18.940 1.00 97.62 269 GLU A CA 1
ATOM 2044 C C . GLU A 1 269 ? 5.533 -7.401 -19.187 1.00 97.62 269 GLU A C 1
ATOM 2046 O O . GLU A 1 269 ? 6.368 -7.454 -20.096 1.00 97.62 269 GLU A O 1
ATOM 2051 N N . GLY A 1 270 ? 5.352 -8.416 -18.361 1.00 96.94 270 GLY A N 1
ATOM 2052 C CA . GLY A 1 270 ? 6.184 -9.601 -18.386 1.00 96.94 270 GLY A CA 1
ATOM 2053 C C . GLY A 1 270 ? 5.699 -10.678 -17.438 1.00 96.94 270 GLY A C 1
ATOM 2054 O O . GLY A 1 270 ? 4.595 -10.619 -16.894 1.00 96.94 270 GLY A O 1
ATOM 2055 N N . VAL A 1 271 ? 6.550 -11.676 -17.236 1.00 98.00 271 VAL A N 1
ATOM 2056 C CA . VAL A 1 271 ? 6.276 -12.808 -16.351 1.00 98.00 271 VAL A CA 1
ATOM 2057 C C . VAL A 1 271 ? 7.475 -13.106 -15.468 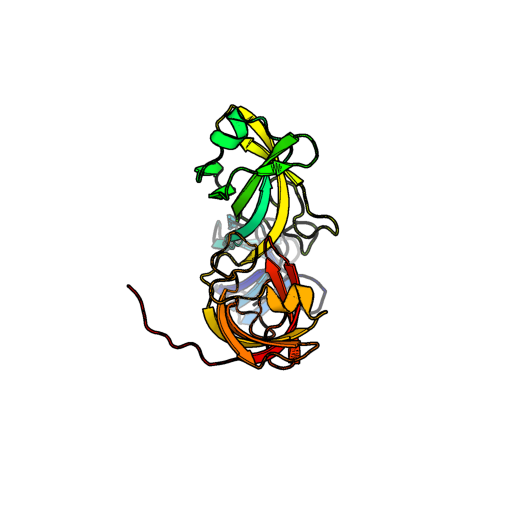1.00 98.00 271 VAL A C 1
ATOM 2059 O O . VAL A 1 271 ? 8.626 -13.075 -15.910 1.00 98.00 271 VAL A O 1
ATOM 2062 N N . VAL A 1 272 ? 7.209 -13.427 -14.206 1.00 98.00 272 VAL A N 1
ATOM 2063 C CA . VAL A 1 272 ? 8.230 -13.939 -13.292 1.00 98.00 272 VAL A CA 1
ATOM 2064 C C . VAL A 1 272 ? 8.596 -15.352 -13.738 1.00 98.00 272 VAL A C 1
ATOM 2066 O O . VAL A 1 272 ? 7.748 -16.238 -13.759 1.00 98.00 272 VAL A O 1
ATOM 2069 N N . LEU A 1 273 ? 9.854 -15.581 -14.101 1.00 97.19 273 LEU A N 1
ATOM 2070 C CA . LEU A 1 273 ? 10.350 -16.904 -14.484 1.00 97.19 273 LEU A CA 1
ATOM 2071 C C . LEU A 1 273 ? 10.730 -17.726 -13.253 1.00 97.19 273 LEU A C 1
ATOM 2073 O O . LEU A 1 273 ? 10.423 -18.910 -13.169 1.00 97.19 273 LEU A O 1
ATOM 2077 N N . GLU A 1 274 ? 11.398 -17.086 -12.296 1.00 95.44 274 GLU A N 1
ATOM 2078 C CA . GLU A 1 274 ? 11.955 -17.732 -11.113 1.00 95.44 274 GLU A CA 1
ATOM 2079 C C . GLU A 1 274 ? 12.064 -16.725 -9.968 1.00 95.44 274 GLU A C 1
ATOM 2081 O O . GLU A 1 274 ? 12.349 -15.547 -10.195 1.00 95.44 274 GLU A O 1
ATOM 2086 N N . VAL A 1 275 ? 11.867 -17.192 -8.735 1.00 92.88 275 VAL A N 1
ATOM 2087 C CA . VAL A 1 275 ? 12.077 -16.398 -7.521 1.00 92.88 275 VAL A CA 1
ATOM 2088 C C . VAL A 1 275 ? 13.158 -17.079 -6.696 1.00 92.88 275 VAL A C 1
ATOM 2090 O O . VAL A 1 275 ? 12.935 -18.168 -6.173 1.00 92.88 275 VAL A O 1
ATOM 2093 N N . GLY A 1 276 ? 14.313 -16.434 -6.584 1.00 85.31 276 GLY A N 1
ATOM 2094 C CA . GLY A 1 276 ? 15.407 -16.883 -5.737 1.00 85.31 276 GLY A CA 1
ATOM 2095 C C . GLY A 1 276 ? 15.098 -16.707 -4.250 1.00 85.31 276 GLY A C 1
ATOM 2096 O O . GLY A 1 276 ? 14.209 -15.947 -3.848 1.00 85.31 276 GLY A O 1
ATOM 2097 N N . GLU A 1 277 ? 15.848 -17.423 -3.418 1.00 68.19 277 GLU A N 1
ATOM 2098 C CA . GLU A 1 277 ? 15.748 -17.313 -1.965 1.00 68.19 277 GLU A CA 1
ATOM 2099 C C . GLU A 1 277 ? 16.425 -16.039 -1.439 1.00 68.19 277 GLU A C 1
ATOM 2101 O O . GLU A 1 277 ? 17.415 -15.541 -1.981 1.00 68.19 277 GLU A O 1
ATOM 2106 N N . THR A 1 278 ? 15.859 -15.504 -0.360 1.00 56.66 278 THR A N 1
ATOM 2107 C CA . THR A 1 278 ? 16.347 -14.347 0.390 1.00 56.66 278 THR A CA 1
ATOM 2108 C C . THR A 1 278 ? 17.757 -14.647 0.918 1.00 56.66 278 THR A C 1
ATOM 2110 O O . THR A 1 278 ? 17.906 -15.408 1.872 1.00 56.66 278 THR A O 1
ATOM 2113 N N . ARG A 1 279 ? 18.818 -14.051 0.357 1.00 46.38 279 ARG A N 1
ATOM 2114 C CA . ARG A 1 279 ? 20.111 -14.020 1.063 1.00 46.38 279 ARG A CA 1
ATOM 2115 C C . ARG A 1 279 ? 20.010 -12.989 2.178 1.00 46.38 279 ARG A C 1
ATOM 2117 O O . ARG A 1 279 ? 20.145 -11.789 1.958 1.00 46.38 279 ARG A O 1
ATOM 2124 N N . GLN A 1 280 ? 19.698 -13.473 3.372 1.00 37.72 280 GLN A N 1
ATOM 2125 C CA . GLN A 1 280 ? 19.682 -12.683 4.591 1.00 37.72 280 GLN A CA 1
ATOM 2126 C C . GLN A 1 280 ? 21.137 -12.386 4.980 1.00 37.72 280 GLN A C 1
ATOM 2128 O O . GLN A 1 280 ? 21.821 -13.237 5.538 1.00 37.72 280 GLN A O 1
ATOM 2133 N N . GLY A 1 281 ? 21.634 -11.203 4.626 1.00 41.88 281 GLY A N 1
ATOM 2134 C CA . GLY A 1 281 ? 22.966 -10.770 5.039 1.00 41.88 281 GLY A CA 1
ATOM 2135 C C . GLY A 1 281 ? 23.617 -9.830 4.045 1.00 41.88 281 GLY A C 1
ATOM 2136 O O . GLY A 1 281 ? 24.351 -10.280 3.181 1.00 41.88 281 GLY A O 1
ATOM 2137 N N . GLU A 1 282 ? 23.343 -8.538 4.195 1.00 33.94 282 GLU A N 1
ATOM 2138 C CA . GLU A 1 282 ? 24.308 -7.454 3.978 1.00 33.94 282 GLU A CA 1
ATOM 2139 C C . GLU A 1 282 ? 23.669 -6.165 4.519 1.00 33.94 282 GLU A C 1
ATOM 2141 O O . GLU A 1 282 ? 23.184 -5.304 3.789 1.00 33.94 282 GLU A O 1
ATOM 2146 N N . SER A 1 283 ? 23.612 -6.071 5.853 1.00 32.22 283 SER A N 1
ATOM 2147 C CA . SER A 1 283 ? 23.586 -4.764 6.510 1.00 32.22 283 SER A CA 1
ATOM 2148 C C . SER A 1 283 ? 24.944 -4.113 6.274 1.00 32.22 283 SER A C 1
ATOM 2150 O O . SER A 1 283 ? 25.973 -4.681 6.644 1.00 32.22 283 SER A O 1
ATOM 2152 N N . LYS A 1 284 ? 24.932 -2.930 5.667 1.00 31.22 284 LYS A N 1
ATOM 2153 C CA . LYS A 1 284 ? 25.956 -1.913 5.891 1.00 31.22 284 LYS A CA 1
ATOM 2154 C C . LYS A 1 284 ? 25.356 -0.817 6.749 1.00 31.22 284 LYS A C 1
ATOM 2156 O O . LYS A 1 284 ? 24.172 -0.494 6.506 1.00 31.22 284 LYS A O 1
#

pLDDT: mean 86.33, std 15.37, range [31.22, 98.38]

Secondary structure (DSSP, 8-state):
-----TTS----EEEEEE-SS--TT-EEEETTEEPSEEEEEETTEEEEEE----SEEEEEEEEETTEEEEEEEEEEEEPPPP--EEEEEEEEEEE-HHHHHH--SEE-SSSEEEEEEEEEEE-TTS-EEEEEEEEEE-EEPTTSS-EEETTEETT-SS-PEEEEE-TTS-EEEEEEEEEEESS--EEEEEEEEEES-HHHHHT--TT-B-S-SSTT--EEEEEEEE-SSEEEEEEEEEEEEETTEEEETTEE-STT-EEEEE-SS-EEEEEEEEE---------

Radius of gyration: 26.35 Å; chains: 1; bounding box: 61×54×74 Å

Sequence (284 aa):
EERRVTGGSTLTAKLKVRGTGLRPMLRAMIDDVPALAFVFEDPHSADVLVGEVPAGAHDLILFDGVQEVARTRRAVTIQSERSPQLLALGVFAELHERTARSIAAIRLSSSLEIVKVGPQRPDANGRWQRDAEMRVQCDPDPAGEGCVVGGFLLNAPRPPTLWLAVPSGEVVSFAVNELLPNTPPQFVTARVRLASAPEPLALVRVGDRDDILDERAATVIAVGSRHATDVDVTIRAGLDQSRDGRVYRGRAFKAGAPFRLSTDRYVLEGVVLEVGETRQGESK